Protein AF-A0A9D7RBC0-F1 (afdb_monomer)

Solvent-accessible surface area (backbone atoms only — not comparable to full-atom values): 11909 Å² total; per-residue (Å²): 135,83,81,80,80,77,83,88,51,36,49,58,49,20,51,51,51,31,51,50,42,52,52,48,38,53,52,43,36,51,45,27,51,52,49,57,49,43,49,74,72,63,68,80,68,58,66,71,65,48,43,39,40,28,68,90,35,74,80,6,58,57,40,56,50,35,32,50,36,24,37,52,33,10,52,51,32,36,52,41,16,66,73,69,70,38,71,67,36,40,56,45,10,50,50,32,37,46,50,25,50,29,65,73,64,43,47,54,55,56,56,10,57,76,42,31,93,83,27,65,86,72,65,40,63,37,22,62,71,72,42,42,62,58,52,51,50,52,48,50,54,40,50,57,52,53,52,62,74,29,69,92,37,70,70,40,43,50,30,41,52,52,10,54,47,26,45,61,52,22,57,60,43,55,44,50,40,41,44,34,62,76,64,67,40,58,58,98,85,40,54,49,50,75,64,48,46,45,52,30,52,33,22,52,38,41,10,39,28,27,38,32,25,30,49,28,43,50,42,46,53,50,54,65,54,56,69,72,73,77,118

Secondary structure (DSSP, 8-state):
-PPPPPP--HHHHHHHHHHHHHHHHHHHHHHHHHHHHHHHHH--S-HHHHHHH-TTSTTSHHHHHHHHHHHHHHHHHHHHHHHHT-HHHHHHHHHHHHHHHHHHHTH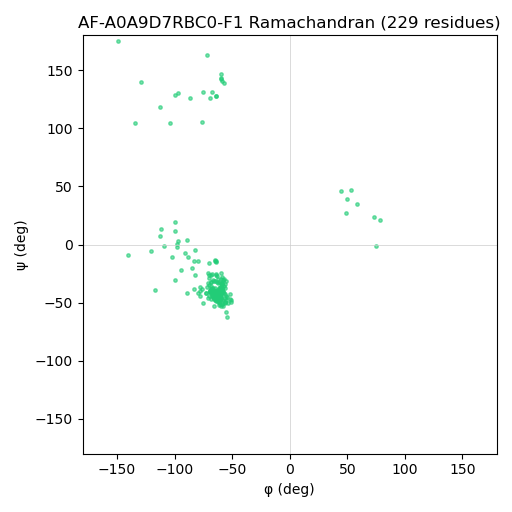HHHHHHHTHHHHGGGSS-HHHHHTHHHHHHHHHHHHHHHHHHTTT-HHHHHHHHHHHHHHHHHHHHHHHHHHHHHTT-EETTEETHHHHHHHHHHHHHHHHHHHHHHHHHHHHHHHHHHTTS--

pLDDT: mean 93.84, std 6.45, range [51.28, 98.75]

Foldseek 3Di:
DDDQDDFPCLLVVLVVLLVVLLVVLVVLLVVLLVVVVCCVVPVPDDVVVNLQSNLVHLNHPLVVLLLVLLLLLLVLLVVLCVLVVPPVSNVLSVLSNVVSVCSNVVVLLVQQVVCCVVCVVVLARSSCVVPVVVVVVSLVSNLVVLCVLCVPPPLLNVLSVLLSVLVVVLSVLRSVLSNLVVVVDDDVNHRCNSVSSSSSSSSSSSNSSSSSSSSSVSVSVSVSVVVVPPD

Sequence (231 aa):
MTPRPAPLGLDALGERLLRLAAVSALLLASAHLLLSFVRRARALVPEELLALFDMSEERSLNSWLSVSLLLLLGASLCVLARLRRERMLY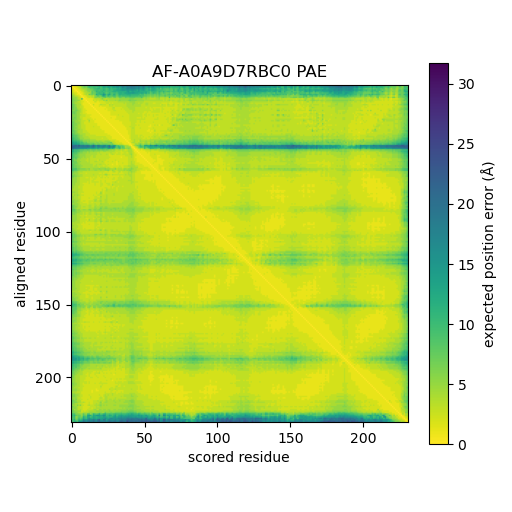GIGGFFLFLSLDDQALLHERVGALCWSSLRDSGTYPWLIAVAPLFALCGLLAFAQLWRLTADRRDLRQRLVLGFLCLALALPLEWIESRIAALDLRWNGVGLGQLTIPIEESLELLGPALLLSCVAGGLERALQRGSRFSV

Radius of gyration: 20.04 Å; Cα contacts (8 Å, |Δi|>4): 266; chains: 1; bounding box: 54×42×62 Å

Mean predicted aligned error: 3.8 Å

Nearest PDB structures (foldseek):
  1pv3-assembly1_A  TM=4.402E-01  e=4.209E+00  Gallus gallus
  8r97-assembly2_I  TM=2.984E-01  e=1.793E+00  Subtercola sp.
  7n6g-assembly1_3X  TM=1.607E-01  e=4.604E+00  Chlamydomonas reinhardtii

Structure (mmCIF, N/CA/C/O backbone):
data_AF-A0A9D7RBC0-F1
#
_entry.id   AF-A0A9D7RBC0-F1
#
loop_
_atom_site.group_PDB
_atom_site.id
_atom_site.type_symbol
_atom_site.label_atom_id
_atom_site.label_alt_id
_atom_site.label_comp_id
_atom_site.label_asym_id
_atom_site.label_entity_id
_atom_site.label_seq_id
_atom_site.pdbx_PDB_ins_code
_atom_site.Cartn_x
_atom_site.Cartn_y
_atom_site.Cartn_z
_atom_site.occupancy
_atom_site.B_iso_or_equiv
_atom_site.auth_seq_id
_atom_site.auth_comp_id
_atom_site.auth_asym_id
_atom_site.auth_atom_id
_atom_site.pdbx_PDB_model_num
ATOM 1 N N . MET A 1 1 ? -21.391 -9.417 39.232 1.00 79.62 1 MET A N 1
ATOM 2 C CA . MET A 1 1 ? -20.273 -9.202 38.286 1.00 79.62 1 MET A CA 1
ATOM 3 C C . MET A 1 1 ? -20.662 -9.818 36.955 1.00 79.62 1 MET A C 1
ATOM 5 O O . MET A 1 1 ? -20.821 -11.028 36.900 1.00 79.62 1 MET A O 1
ATOM 9 N N . THR A 1 2 ? -20.884 -9.021 35.912 1.00 72.25 2 THR A N 1
ATOM 10 C CA . THR A 1 2 ? -21.119 -9.560 34.564 1.00 72.25 2 THR A CA 1
ATOM 11 C C . THR A 1 2 ? -19.787 -10.044 33.976 1.00 72.25 2 THR A C 1
ATOM 13 O O . THR A 1 2 ? -18.806 -9.295 34.050 1.00 72.25 2 THR A O 1
ATOM 16 N N . PRO A 1 3 ? -19.705 -11.265 33.419 1.00 80.06 3 PRO A N 1
ATOM 17 C CA . PRO A 1 3 ? -18.477 -11.766 32.811 1.00 80.06 3 PRO A CA 1
ATOM 18 C C . PRO A 1 3 ? -18.030 -10.849 31.666 1.00 80.06 3 PRO A C 1
ATOM 20 O O . PRO A 1 3 ? -18.845 -10.317 30.912 1.00 80.06 3 PRO A O 1
ATOM 23 N N . ARG A 1 4 ? -16.716 -10.627 31.552 1.00 75.75 4 ARG A N 1
ATOM 24 C CA . ARG A 1 4 ? -16.136 -9.833 30.463 1.00 75.75 4 ARG A CA 1
ATOM 25 C C . ARG A 1 4 ? -16.327 -10.613 29.151 1.00 75.75 4 ARG A C 1
ATOM 27 O O . ARG A 1 4 ? -16.001 -11.799 29.141 1.00 75.75 4 ARG A O 1
ATOM 34 N N . PRO A 1 5 ? -16.833 -9.994 28.069 1.00 77.00 5 PRO A N 1
ATOM 35 C CA . PRO A 1 5 ? -16.987 -10.688 26.795 1.00 77.00 5 PRO A CA 1
ATOM 36 C C . PRO A 1 5 ? -15.630 -11.197 26.302 1.00 77.00 5 PRO A C 1
ATOM 38 O O . PRO A 1 5 ? -14.604 -10.533 26.498 1.00 77.00 5 PRO A O 1
ATOM 41 N N . ALA A 1 6 ? -15.637 -12.379 25.687 1.00 84.25 6 ALA A N 1
ATOM 42 C CA . ALA A 1 6 ? -14.448 -12.970 25.090 1.00 84.25 6 ALA A CA 1
ATOM 43 C C . ALA A 1 6 ? -13.881 -12.051 23.985 1.00 84.25 6 ALA A C 1
ATOM 45 O O . ALA A 1 6 ? -14.653 -11.350 23.320 1.00 84.25 6 ALA A O 1
ATOM 46 N N . PRO A 1 7 ? -12.549 -12.017 23.789 1.00 86.81 7 PRO A N 1
ATOM 47 C CA . PRO A 1 7 ? -11.945 -11.272 22.688 1.00 86.81 7 PRO A CA 1
ATOM 48 C C . PRO A 1 7 ? -12.469 -11.788 21.342 1.00 86.81 7 PRO A C 1
ATOM 50 O O . PRO A 1 7 ? -12.669 -12.989 21.167 1.00 86.81 7 PRO A O 1
ATOM 53 N N . LEU A 1 8 ? -12.682 -10.873 20.394 1.00 88.19 8 LEU A N 1
ATOM 54 C CA . LEU A 1 8 ? -13.171 -11.208 19.051 1.00 88.19 8 LEU A CA 1
ATOM 55 C C . LEU A 1 8 ? -12.041 -11.735 18.156 1.00 88.19 8 LEU A C 1
ATOM 57 O O . LEU A 1 8 ? -12.308 -12.300 17.099 1.00 88.19 8 LEU A O 1
ATOM 61 N N . GLY A 1 9 ? -10.783 -11.546 18.569 1.00 93.06 9 GLY A N 1
ATOM 62 C CA . GLY A 1 9 ? -9.616 -12.046 17.846 1.00 93.06 9 GLY A CA 1
ATOM 63 C C . GLY A 1 9 ? -9.239 -11.201 16.627 1.00 93.06 9 GLY A C 1
ATOM 64 O O . GLY A 1 9 ? -8.544 -11.701 15.742 1.00 93.06 9 GLY A O 1
ATOM 65 N N . LEU A 1 10 ? -9.667 -9.933 16.567 1.00 93.38 10 LEU A N 1
ATOM 66 C CA . LEU A 1 10 ? -9.309 -9.035 15.464 1.00 93.38 10 LEU A CA 1
ATOM 67 C C . LEU A 1 10 ? -7.830 -8.626 15.527 1.00 93.38 10 LEU A C 1
ATOM 69 O O . LEU A 1 10 ? -7.208 -8.525 14.473 1.00 93.38 10 LEU A O 1
ATOM 73 N N . ASP A 1 11 ? -7.243 -8.483 16.724 1.00 90.00 11 ASP A N 1
ATOM 74 C CA . ASP A 1 11 ? -5.789 -8.309 16.896 1.00 90.00 11 ASP A CA 1
ATOM 75 C C . ASP A 1 11 ? -5.023 -9.465 16.214 1.00 90.00 11 ASP A C 1
ATOM 77 O O . ASP A 1 11 ? -4.104 -9.246 15.420 1.00 90.00 11 ASP A O 1
ATOM 81 N N . ALA A 1 12 ? -5.454 -10.709 16.455 1.00 92.62 12 ALA A N 1
ATOM 82 C CA . ALA A 1 12 ? -4.835 -11.900 15.873 1.00 92.62 12 ALA A CA 1
ATOM 83 C C . ALA A 1 12 ? -5.048 -11.991 14.353 1.00 92.62 12 ALA A C 1
ATOM 85 O O . ALA A 1 12 ? -4.138 -12.397 13.627 1.00 92.62 12 ALA A O 1
ATOM 86 N N . LEU A 1 13 ? -6.226 -11.603 13.852 1.00 92.88 13 LEU A N 1
ATOM 87 C CA . LEU A 1 13 ? -6.480 -11.501 12.414 1.00 92.88 13 LEU A CA 1
ATOM 88 C C . LEU A 1 13 ? -5.556 -10.463 11.762 1.00 92.88 13 LEU A C 1
ATOM 90 O O . LEU A 1 13 ? -4.923 -10.767 10.754 1.00 92.88 13 LEU A O 1
ATOM 94 N N . GLY A 1 14 ? -5.421 -9.279 12.364 1.00 90.88 14 GLY A N 1
ATOM 95 C CA . GLY A 1 14 ? -4.527 -8.225 11.887 1.00 90.88 14 GLY A CA 1
ATOM 96 C C . GLY A 1 14 ? -3.061 -8.665 11.838 1.00 90.88 14 GLY A C 1
ATOM 97 O O . GLY A 1 14 ? -2.334 -8.298 10.919 1.00 90.88 14 GLY A O 1
ATOM 98 N N . GLU A 1 15 ? -2.606 -9.480 12.790 1.00 91.75 15 GLU A N 1
ATOM 99 C CA . GLU A 1 15 ? -1.264 -10.076 12.748 1.00 91.75 15 GLU A CA 1
ATOM 100 C C . GLU A 1 15 ? -1.102 -11.116 11.641 1.00 91.75 15 GLU A C 1
ATOM 102 O O . GLU A 1 15 ? -0.058 -11.160 10.991 1.00 91.75 15 GLU A O 1
ATOM 107 N N . ARG A 1 16 ? -2.119 -11.951 11.409 1.00 94.38 16 ARG A N 1
ATOM 108 C CA . ARG A 1 16 ? -2.103 -12.935 10.318 1.00 94.38 16 ARG A CA 1
ATOM 109 C C . ARG A 1 16 ? -2.042 -12.249 8.958 1.00 94.38 16 ARG A C 1
ATOM 111 O O . ARG A 1 16 ? -1.243 -12.667 8.128 1.00 94.38 16 ARG A O 1
ATOM 118 N N . LEU A 1 17 ? -2.830 -11.191 8.759 1.00 90.81 17 LEU A N 1
ATOM 119 C CA . LEU A 1 17 ? -2.814 -10.396 7.529 1.00 90.81 17 LEU A CA 1
ATOM 120 C C . LEU A 1 17 ? -1.452 -9.734 7.304 1.00 90.81 17 LEU A C 1
ATOM 122 O O . LEU A 1 17 ? -0.917 -9.821 6.205 1.00 90.81 17 LEU A O 1
ATOM 126 N N . LEU A 1 18 ? -0.846 -9.161 8.348 1.00 93.25 18 LEU A N 1
ATOM 127 C CA . LEU A 1 18 ? 0.503 -8.598 8.257 1.00 93.25 18 LEU A CA 1
ATOM 128 C C . LEU A 1 18 ? 1.548 -9.654 7.865 1.00 93.25 18 LEU A C 1
ATOM 130 O O . LEU A 1 18 ? 2.372 -9.409 6.989 1.00 93.25 18 LEU A O 1
ATOM 134 N N . ARG A 1 19 ? 1.516 -10.839 8.491 1.00 94.75 19 ARG A N 1
ATOM 135 C CA . ARG A 1 19 ? 2.432 -11.937 8.137 1.00 94.75 19 ARG A CA 1
ATOM 136 C C . ARG A 1 19 ? 2.218 -12.405 6.702 1.00 94.75 19 ARG A C 1
ATOM 138 O O . ARG A 1 19 ? 3.195 -12.634 6.001 1.00 94.75 19 ARG A O 1
ATOM 145 N N . LEU A 1 20 ? 0.963 -12.534 6.275 1.00 93.81 20 LEU A N 1
ATOM 146 C CA . LEU A 1 20 ? 0.625 -12.914 4.908 1.00 93.81 20 LEU A CA 1
ATOM 147 C C . LEU A 1 20 ? 1.152 -11.884 3.905 1.00 93.81 20 LEU A C 1
ATOM 149 O O . LEU A 1 20 ? 1.780 -12.282 2.930 1.00 93.81 20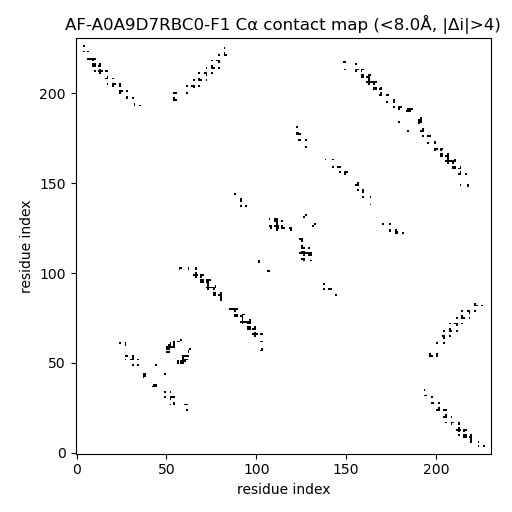 LEU A O 1
ATOM 153 N N . ALA A 1 21 ? 0.961 -10.588 4.165 1.00 93.06 21 ALA A N 1
ATOM 154 C CA . ALA A 1 21 ? 1.483 -9.517 3.320 1.00 93.06 21 ALA A CA 1
ATOM 155 C C . ALA A 1 21 ? 3.015 -9.551 3.246 1.00 93.06 21 ALA A C 1
ATOM 157 O O . ALA A 1 21 ? 3.566 -9.515 2.156 1.00 93.06 21 ALA A O 1
ATOM 158 N N . ALA A 1 22 ? 3.708 -9.723 4.377 1.00 93.75 22 ALA A N 1
ATOM 159 C CA . ALA A 1 22 ? 5.170 -9.798 4.399 1.00 93.75 22 ALA A CA 1
ATOM 160 C C . ALA A 1 22 ? 5.729 -11.018 3.652 1.00 93.75 22 ALA A C 1
ATOM 162 O O . ALA A 1 22 ? 6.701 -10.900 2.908 1.00 93.75 22 ALA A O 1
ATOM 163 N N . VAL A 1 23 ? 5.110 -12.190 3.822 1.00 95.50 23 VAL A N 1
ATOM 164 C CA . VAL A 1 23 ? 5.484 -13.393 3.065 1.00 95.50 23 VAL A CA 1
ATOM 165 C C . VAL A 1 23 ? 5.193 -13.199 1.577 1.00 95.50 23 VAL A C 1
ATOM 167 O O . VAL A 1 23 ? 6.029 -13.555 0.753 1.00 95.50 23 VAL A O 1
ATOM 170 N N . SER A 1 24 ? 4.051 -12.601 1.231 1.00 92.12 24 SER A N 1
ATOM 171 C CA . SER A 1 24 ? 3.683 -12.327 -0.163 1.00 92.12 24 SER A CA 1
ATOM 172 C C . SER A 1 24 ? 4.657 -11.346 -0.814 1.00 92.12 24 SER A C 1
ATOM 174 O O . SER A 1 24 ? 5.148 -11.653 -1.892 1.00 92.12 24 SER A O 1
ATOM 176 N N . ALA A 1 25 ? 5.023 -10.252 -0.135 1.00 93.44 25 ALA A N 1
ATOM 177 C CA . ALA A 1 25 ? 6.027 -9.288 -0.592 1.00 93.44 25 ALA A CA 1
ATOM 178 C C . ALA A 1 25 ? 7.351 -9.985 -0.933 1.00 93.44 25 ALA A C 1
ATOM 180 O O . ALA A 1 25 ? 7.873 -9.853 -2.035 1.00 93.44 25 ALA A O 1
ATOM 181 N N . LEU A 1 26 ? 7.857 -10.812 -0.010 1.00 95.56 26 LEU A N 1
ATOM 182 C CA . LEU A 1 26 ? 9.109 -11.541 -0.209 1.00 95.56 26 LEU A CA 1
ATOM 183 C C . LEU A 1 26 ? 9.031 -12.523 -1.387 1.00 95.56 26 LEU A C 1
ATOM 185 O O . LEU A 1 26 ? 9.977 -12.619 -2.171 1.00 95.56 26 LEU A O 1
ATOM 189 N N . LEU A 1 27 ? 7.929 -13.269 -1.502 1.00 95.69 27 LEU A N 1
ATOM 190 C CA . LEU A 1 27 ? 7.729 -14.241 -2.578 1.00 95.69 27 LEU A CA 1
ATOM 191 C C . LEU A 1 27 ? 7.594 -13.556 -3.940 1.00 95.69 27 LEU A C 1
ATOM 193 O O . LEU A 1 27 ? 8.223 -14.007 -4.894 1.00 95.69 27 LEU A O 1
ATOM 197 N N . LEU A 1 28 ? 6.825 -12.470 -4.023 1.00 94.56 28 LEU A N 1
ATOM 198 C CA . LEU A 1 28 ? 6.624 -11.693 -5.245 1.00 94.56 28 LEU A CA 1
ATOM 199 C C . LEU A 1 28 ? 7.919 -11.000 -5.679 1.00 94.56 28 LEU A C 1
ATOM 201 O O . LEU A 1 28 ? 8.313 -11.156 -6.829 1.00 94.56 28 LEU A O 1
ATOM 205 N N . ALA A 1 29 ? 8.652 -10.370 -4.757 1.00 93.88 29 ALA A N 1
ATOM 206 C CA . ALA A 1 29 ? 9.959 -9.774 -5.044 1.00 93.88 29 ALA A CA 1
ATOM 207 C C . ALA A 1 29 ? 10.965 -10.818 -5.545 1.00 93.88 29 ALA A C 1
ATOM 209 O O . ALA A 1 29 ? 11.660 -10.610 -6.541 1.00 93.88 29 ALA A O 1
ATOM 210 N N . SER A 1 30 ? 11.007 -11.986 -4.898 1.00 94.69 30 SER A N 1
ATOM 211 C CA . SER A 1 30 ? 11.866 -13.094 -5.331 1.00 94.69 30 SER A CA 1
ATOM 212 C C . SER A 1 30 ? 11.470 -13.615 -6.715 1.00 94.69 30 SER A C 1
ATOM 214 O O . SER A 1 30 ? 12.343 -13.889 -7.540 1.00 94.69 30 SER A O 1
ATOM 216 N N . ALA A 1 31 ? 10.166 -13.738 -6.986 1.00 93.50 31 ALA A N 1
ATOM 217 C CA . ALA A 1 31 ? 9.644 -14.169 -8.278 1.00 93.50 31 ALA A CA 1
ATOM 218 C C . ALA A 1 31 ? 9.948 -13.150 -9.386 1.00 93.50 31 ALA A C 1
ATOM 220 O O . ALA A 1 31 ? 10.455 -13.556 -10.428 1.00 93.50 31 ALA A O 1
ATOM 221 N N . HIS A 1 32 ? 9.733 -11.852 -9.149 1.00 93.12 32 HIS A N 1
ATOM 222 C CA . HIS A 1 32 ? 10.067 -10.776 -10.086 1.00 93.12 32 HIS A CA 1
ATOM 223 C C . HIS A 1 32 ? 11.550 -10.815 -10.473 1.00 93.12 32 HIS A C 1
ATOM 225 O O . HIS A 1 32 ? 11.888 -10.825 -11.659 1.00 93.12 32 HIS A O 1
ATOM 231 N N . LEU A 1 33 ? 12.451 -10.905 -9.488 1.00 92.69 33 LEU A N 1
ATOM 232 C CA . LEU A 1 33 ? 13.894 -10.956 -9.738 1.00 92.69 33 LEU A CA 1
ATOM 233 C C . LEU A 1 33 ? 14.298 -12.222 -10.508 1.00 92.69 33 LEU A C 1
ATOM 235 O O . LEU A 1 33 ? 15.066 -12.152 -11.473 1.00 92.69 33 LEU A O 1
ATOM 239 N N . LEU A 1 34 ? 13.762 -13.382 -10.115 1.00 92.50 34 LEU A N 1
ATOM 240 C CA . LEU A 1 34 ? 14.036 -14.654 -10.783 1.00 92.50 34 LEU A CA 1
ATOM 241 C C . LEU A 1 34 ? 13.545 -14.642 -12.235 1.00 92.50 34 LEU A C 1
ATOM 243 O O . LEU A 1 34 ? 14.283 -15.030 -13.141 1.00 92.50 34 LEU A O 1
ATOM 247 N N . LEU A 1 35 ? 12.317 -14.189 -12.471 1.00 90.69 35 LEU A N 1
ATOM 248 C CA . LEU A 1 35 ? 11.715 -14.144 -13.799 1.00 90.69 35 LEU A CA 1
ATOM 249 C C . LEU A 1 35 ? 12.394 -13.108 -14.695 1.00 90.69 35 LEU A C 1
ATOM 251 O O . LEU A 1 35 ? 12.676 -13.412 -15.853 1.00 90.69 35 LEU A O 1
ATOM 255 N N . SER A 1 36 ? 12.774 -11.949 -14.152 1.00 87.94 36 SER A N 1
ATOM 256 C CA . SER A 1 36 ? 13.590 -10.952 -14.855 1.00 87.94 36 SER A CA 1
ATOM 257 C C . SER A 1 36 ? 14.932 -11.528 -15.316 1.00 87.94 36 SER A C 1
ATOM 259 O O . SER A 1 36 ? 15.371 -11.282 -16.446 1.00 87.94 36 SER A O 1
ATOM 261 N N . PHE A 1 37 ? 15.566 -12.355 -14.479 1.00 89.00 37 PHE A N 1
ATOM 262 C CA . PHE A 1 37 ? 16.795 -13.062 -14.834 1.00 89.00 37 PHE A CA 1
ATOM 263 C C . PHE A 1 37 ? 16.561 -14.134 -15.914 1.00 89.00 37 PHE A C 1
ATOM 265 O O . PHE A 1 37 ? 17.293 -14.189 -16.905 1.00 89.00 37 PHE A O 1
ATOM 272 N N . VAL A 1 38 ? 15.521 -14.964 -15.770 1.00 88.69 38 VAL A N 1
ATOM 273 C CA . VAL A 1 38 ? 15.196 -16.035 -16.731 1.00 88.69 38 VAL A CA 1
ATOM 274 C C . VAL A 1 38 ? 14.795 -15.472 -18.097 1.00 88.69 38 VAL A C 1
ATOM 276 O O . VAL A 1 38 ? 15.265 -15.989 -19.116 1.00 88.69 38 VAL A O 1
ATOM 279 N N . ARG A 1 39 ? 13.989 -14.400 -18.135 1.00 86.81 39 ARG A N 1
ATOM 280 C CA . ARG A 1 39 ? 13.581 -13.697 -19.365 1.00 86.81 39 ARG A CA 1
ATOM 281 C C . ARG A 1 39 ? 14.798 -13.329 -20.202 1.00 86.81 39 ARG A C 1
ATOM 283 O O . ARG A 1 39 ? 14.852 -13.636 -21.389 1.00 86.81 39 ARG A O 1
ATOM 290 N N . ARG A 1 40 ? 15.818 -12.767 -19.551 1.00 82.38 40 ARG A N 1
ATOM 291 C CA . ARG A 1 40 ? 17.091 -12.406 -20.181 1.00 82.38 40 ARG A CA 1
ATOM 292 C C . ARG A 1 40 ? 17.894 -13.619 -20.650 1.00 82.38 40 ARG A C 1
ATOM 294 O O . ARG A 1 40 ? 18.544 -13.550 -21.686 1.00 82.38 40 ARG A O 1
ATOM 301 N N . ALA A 1 41 ? 17.892 -14.699 -19.874 1.00 83.19 41 ALA A N 1
ATOM 302 C CA . ALA A 1 41 ? 18.742 -15.850 -20.144 1.00 83.19 41 ALA A CA 1
ATOM 303 C C . ALA A 1 41 ? 18.210 -16.750 -21.266 1.00 83.19 41 ALA A C 1
ATOM 305 O O . ALA A 1 41 ? 19.017 -17.352 -21.975 1.00 83.19 41 ALA A O 1
ATOM 306 N N . ARG A 1 42 ? 16.885 -16.936 -21.377 1.00 74.00 42 ARG A N 1
ATOM 307 C CA . ARG A 1 42 ? 16.337 -18.017 -22.217 1.00 74.00 42 ARG A CA 1
ATOM 308 C C . ARG A 1 42 ? 15.083 -17.698 -23.033 1.00 74.00 42 ARG A C 1
ATOM 310 O O . ARG A 1 42 ? 14.759 -18.521 -23.873 1.00 74.00 42 ARG A O 1
ATOM 317 N N . ALA A 1 43 ? 14.398 -16.564 -22.858 1.00 75.81 43 ALA A N 1
ATOM 318 C CA . ALA A 1 43 ? 13.164 -16.238 -23.606 1.00 75.81 43 ALA A CA 1
ATOM 319 C C . ALA A 1 43 ? 12.092 -17.367 -23.633 1.00 75.81 43 ALA A C 1
ATOM 321 O O . ALA A 1 43 ? 11.312 -17.470 -24.573 1.00 75.81 43 ALA A O 1
ATOM 322 N N . LEU A 1 44 ? 12.062 -18.239 -22.613 1.00 85.19 44 LEU A N 1
ATOM 323 C CA . LEU A 1 44 ? 11.180 -19.420 -22.553 1.00 85.19 44 LEU A CA 1
ATOM 324 C C . LEU A 1 44 ? 9.900 -19.202 -21.727 1.00 85.19 44 LEU A C 1
ATOM 326 O O . LEU A 1 44 ? 9.106 -20.131 -21.592 1.00 85.19 44 LEU A O 1
ATOM 330 N N . VAL A 1 45 ? 9.716 -18.029 -21.118 1.00 87.56 45 VAL A N 1
ATOM 331 C CA . VAL A 1 45 ? 8.583 -17.762 -20.218 1.00 87.56 45 VAL A CA 1
ATOM 332 C C . VAL A 1 45 ? 7.503 -16.995 -20.985 1.00 87.56 45 VAL A C 1
ATOM 334 O O . VAL A 1 45 ? 7.848 -15.986 -21.595 1.00 87.56 45 VAL A O 1
ATOM 337 N N . PRO A 1 46 ? 6.229 -17.436 -20.963 1.00 91.75 46 PRO A N 1
ATOM 338 C CA . PRO A 1 46 ? 5.125 -16.681 -21.556 1.00 91.75 46 PRO A CA 1
ATOM 339 C C . PRO A 1 46 ? 5.013 -15.272 -20.961 1.00 91.75 46 PRO A C 1
ATOM 341 O O . PRO A 1 46 ? 5.137 -15.109 -19.744 1.00 91.75 46 PRO A O 1
ATOM 344 N N . GLU A 1 47 ? 4.742 -14.272 -21.799 1.00 90.69 47 GLU A N 1
ATOM 345 C CA . GLU A 1 47 ? 4.644 -12.865 -21.379 1.00 90.69 47 GLU A CA 1
ATOM 346 C C . GLU A 1 47 ? 3.520 -12.641 -20.361 1.00 90.69 47 GLU A C 1
ATOM 348 O O . GLU A 1 47 ? 3.666 -11.849 -19.437 1.00 90.69 47 GLU A O 1
ATOM 353 N N . GLU A 1 48 ? 2.428 -13.402 -20.445 1.00 93.56 48 GLU A N 1
ATOM 354 C CA . GLU A 1 48 ? 1.323 -13.314 -19.489 1.00 93.56 48 GLU A CA 1
ATOM 355 C C . GLU A 1 48 ? 1.755 -13.749 -18.085 1.00 93.56 48 GLU A C 1
ATOM 357 O O . GLU A 1 48 ? 1.340 -13.161 -17.089 1.00 93.56 48 GLU A O 1
ATOM 362 N N . LEU A 1 49 ? 2.609 -14.775 -17.994 1.00 92.50 49 LEU A N 1
ATOM 363 C CA . LEU A 1 49 ? 3.144 -15.229 -16.713 1.00 92.50 49 LEU A CA 1
ATOM 364 C C . LEU A 1 49 ? 4.158 -14.226 -16.159 1.00 92.50 49 LEU A C 1
ATOM 366 O O . LEU A 1 49 ? 4.194 -14.016 -14.950 1.00 92.50 49 LEU A O 1
ATOM 370 N N . LEU A 1 50 ? 4.959 -13.604 -17.028 1.00 92.31 50 LEU A N 1
ATOM 371 C CA . LEU A 1 50 ? 5.863 -12.528 -16.631 1.00 92.31 50 LEU A CA 1
ATOM 372 C C . LEU A 1 50 ? 5.069 -11.353 -16.057 1.00 92.31 50 LEU A C 1
ATOM 374 O O . LEU A 1 50 ? 5.328 -10.981 -14.921 1.00 92.31 50 LEU A O 1
ATOM 378 N N . ALA A 1 51 ? 4.047 -10.868 -16.766 1.00 93.69 51 ALA A N 1
ATOM 379 C CA . ALA A 1 51 ? 3.212 -9.746 -16.333 1.00 93.69 51 ALA A CA 1
ATOM 380 C C . ALA A 1 51 ? 2.503 -9.990 -14.986 1.00 93.69 51 ALA A C 1
ATOM 382 O O . ALA A 1 51 ? 2.342 -9.071 -14.189 1.00 93.69 51 ALA A O 1
ATOM 383 N N . LEU A 1 52 ? 2.108 -11.234 -14.679 1.00 95.56 52 LEU A N 1
ATOM 384 C CA . LEU A 1 52 ? 1.486 -11.564 -13.387 1.00 95.56 52 LEU A CA 1
ATOM 385 C C . LEU A 1 52 ? 2.427 -11.383 -12.185 1.00 95.56 52 LEU A C 1
ATOM 387 O O . LEU A 1 52 ? 1.956 -11.090 -11.085 1.00 95.56 52 LEU A O 1
ATOM 391 N N . PHE A 1 53 ? 3.730 -11.588 -12.378 1.00 95.94 53 PHE A N 1
ATOM 392 C CA . PHE A 1 53 ? 4.752 -11.485 -11.330 1.00 95.94 53 PHE A CA 1
ATOM 393 C C . PHE A 1 53 ? 5.664 -10.270 -11.499 1.00 95.94 53 PHE A C 1
ATOM 395 O O . PHE A 1 53 ? 6.567 -10.070 -10.685 1.00 95.94 53 PHE A O 1
ATOM 402 N N . ASP A 1 54 ? 5.459 -9.478 -12.544 1.00 94.12 54 ASP A N 1
ATOM 403 C CA . ASP A 1 54 ? 6.206 -8.257 -12.751 1.00 94.12 54 ASP A CA 1
ATOM 404 C C . ASP A 1 54 ? 5.670 -7.189 -11.799 1.00 94.12 54 ASP A C 1
ATOM 406 O O . ASP A 1 54 ? 4.570 -6.682 -11.978 1.00 94.12 54 ASP A O 1
ATOM 410 N N . MET A 1 55 ? 6.417 -6.889 -10.737 1.00 95.69 55 MET A N 1
ATOM 411 C CA . MET A 1 55 ? 5.989 -5.912 -9.742 1.00 95.69 55 MET A CA 1
ATOM 412 C C . MET A 1 55 ? 5.875 -4.494 -10.306 1.00 95.69 55 MET A C 1
ATOM 414 O O . MET A 1 55 ? 5.220 -3.700 -9.664 1.00 95.69 55 MET A O 1
ATOM 418 N N . SER A 1 56 ? 6.426 -4.196 -11.492 1.00 93.75 56 SER A N 1
ATOM 419 C CA . SER A 1 56 ? 6.212 -2.903 -12.163 1.00 93.75 56 SER A CA 1
ATOM 420 C C . SER A 1 56 ? 4.901 -2.816 -12.948 1.00 93.75 56 SER A C 1
ATOM 422 O O . SER A 1 56 ? 4.639 -1.806 -13.590 1.00 93.75 56 SER A O 1
ATOM 424 N N . GLU A 1 57 ? 4.141 -3.910 -13.034 1.00 94.38 57 GLU A N 1
ATOM 425 C CA . GLU A 1 57 ? 2.900 -3.957 -13.801 1.00 94.38 57 GLU A CA 1
ATOM 426 C C . GLU A 1 57 ? 1.691 -3.720 -12.892 1.00 94.38 57 GLU A C 1
ATOM 428 O O . GLU A 1 57 ? 1.453 -4.443 -11.919 1.00 94.38 57 GLU A O 1
ATOM 433 N N . GLU A 1 58 ? 0.828 -2.803 -13.318 1.00 91.94 58 GLU A N 1
ATOM 434 C CA . GLU A 1 58 ? -0.407 -2.397 -12.625 1.00 91.94 58 GLU A CA 1
ATOM 435 C C . GLU A 1 58 ? -1.455 -3.511 -12.500 1.00 91.94 58 GLU A C 1
ATOM 437 O O . GLU A 1 58 ? -2.447 -3.426 -11.777 1.00 91.94 58 GLU A O 1
ATOM 442 N N . ARG A 1 59 ? -1.275 -4.589 -13.267 1.00 93.44 59 ARG A N 1
ATOM 443 C CA . ARG A 1 59 ? -2.159 -5.764 -13.268 1.00 93.44 59 ARG A CA 1
ATOM 444 C C . ARG A 1 59 ? -1.492 -7.004 -12.687 1.00 93.44 59 ARG A C 1
ATOM 446 O O . ARG A 1 59 ? -2.021 -8.109 -12.842 1.00 93.44 59 ARG A O 1
ATOM 453 N N . SER A 1 60 ? -0.358 -6.825 -12.019 1.00 95.88 60 SER A N 1
ATOM 454 C CA . SER A 1 60 ? 0.364 -7.889 -11.337 1.00 95.88 60 SER A CA 1
ATOM 455 C C . SER A 1 60 ? -0.359 -8.356 -10.075 1.00 95.88 60 SER A C 1
ATOM 457 O O . SER A 1 60 ? -1.226 -7.679 -9.515 1.00 95.88 60 SER A O 1
ATOM 459 N N . LEU A 1 61 ? 0.026 -9.532 -9.579 1.00 96.44 61 LEU A N 1
ATOM 460 C CA . LEU A 1 61 ? -0.443 -10.034 -8.287 1.00 96.44 61 LEU A CA 1
ATOM 461 C C . LEU A 1 61 ? -0.098 -9.086 -7.129 1.00 96.44 61 LEU A C 1
ATOM 463 O O . LEU A 1 61 ? -0.828 -9.071 -6.136 1.00 96.44 61 LEU A O 1
ATOM 467 N N . ASN A 1 62 ? 0.989 -8.313 -7.251 1.00 95.88 62 ASN A N 1
ATOM 468 C CA . ASN A 1 62 ? 1.375 -7.331 -6.245 1.00 95.88 62 ASN A CA 1
ATOM 469 C C . ASN A 1 62 ? 0.343 -6.203 -6.151 1.00 95.88 62 ASN A C 1
ATOM 471 O O . ASN A 1 62 ? -0.219 -5.997 -5.072 1.00 95.88 62 ASN A O 1
ATOM 475 N N . SER A 1 63 ? 0.013 -5.577 -7.286 1.00 95.44 63 SER A N 1
ATOM 476 C CA . SER A 1 63 ? -0.991 -4.509 -7.339 1.00 95.44 63 SER A CA 1
ATOM 477 C C . SER A 1 63 ? -2.348 -4.995 -6.813 1.00 95.44 63 SER A C 1
ATOM 479 O O . SER A 1 63 ? -2.907 -4.410 -5.886 1.00 95.44 63 SER A O 1
ATOM 481 N N . TRP A 1 64 ? -2.843 -6.162 -7.254 1.00 97.38 64 TRP A N 1
ATOM 482 C CA . TRP A 1 64 ? -4.112 -6.711 -6.741 1.00 97.38 64 TRP A CA 1
ATOM 483 C C . TRP A 1 64 ? -4.138 -6.881 -5.216 1.00 97.38 64 TRP A C 1
ATOM 485 O O . TRP A 1 64 ? -5.176 -6.666 -4.572 1.00 97.38 64 TRP A O 1
ATOM 495 N N . LEU A 1 65 ? -3.012 -7.285 -4.624 1.00 96.88 65 LEU A N 1
ATOM 496 C CA . LEU A 1 65 ? -2.898 -7.434 -3.180 1.00 96.88 65 LEU A CA 1
ATOM 497 C C . LEU A 1 65 ? -2.840 -6.069 -2.475 1.00 96.88 65 LEU A C 1
ATOM 499 O O . LEU A 1 65 ? -3.529 -5.900 -1.464 1.00 96.88 65 LEU A O 1
ATOM 503 N N . SER A 1 66 ? -2.091 -5.103 -3.017 1.00 96.94 66 SER A N 1
ATOM 504 C CA . SER A 1 66 ? -2.018 -3.721 -2.517 1.00 96.94 66 SER A CA 1
ATOM 505 C C . SER A 1 66 ? -3.401 -3.059 -2.500 1.00 96.94 66 SER A C 1
ATOM 507 O O . SER A 1 66 ? -3.902 -2.673 -1.435 1.00 96.94 66 SER A O 1
ATOM 509 N N . VAL A 1 67 ? -4.104 -3.084 -3.638 1.00 97.88 67 VAL A N 1
ATOM 510 C CA . VAL A 1 67 ? -5.490 -2.610 -3.802 1.00 97.88 67 VAL A CA 1
ATOM 511 C C . VAL A 1 67 ? -6.412 -3.213 -2.754 1.00 97.88 67 VAL A C 1
ATOM 513 O O . VAL A 1 67 ? -7.190 -2.498 -2.117 1.00 97.88 67 VAL A O 1
ATOM 516 N N . SER A 1 68 ? -6.330 -4.531 -2.554 1.00 97.69 68 SER A N 1
ATOM 517 C CA . SER A 1 68 ? -7.180 -5.251 -1.605 1.00 97.69 68 SER A CA 1
ATOM 518 C C . SER A 1 68 ? -6.912 -4.824 -0.160 1.00 97.69 68 SER A C 1
ATOM 520 O O . SER A 1 68 ? -7.850 -4.661 0.625 1.00 97.69 68 SER A O 1
ATOM 522 N N . LEU A 1 69 ? -5.646 -4.612 0.211 1.00 97.88 69 LEU A N 1
ATOM 523 C CA . LEU A 1 69 ? -5.271 -4.145 1.546 1.00 97.88 69 LEU A CA 1
ATOM 524 C C . LEU A 1 69 ? -5.732 -2.707 1.795 1.00 97.88 69 LEU A C 1
ATOM 526 O O . LEU A 1 69 ? -6.288 -2.434 2.862 1.00 97.88 69 LEU A O 1
ATOM 530 N N . LEU A 1 70 ? -5.561 -1.810 0.821 1.00 98.50 70 LEU A N 1
ATOM 531 C CA . LEU A 1 70 ? -6.047 -0.429 0.888 1.00 98.50 70 LEU A CA 1
ATOM 532 C C . LEU A 1 70 ? -7.577 -0.372 1.001 1.00 98.50 70 LEU A C 1
ATOM 534 O O . LEU A 1 70 ? -8.107 0.345 1.857 1.00 98.50 70 LEU A O 1
ATOM 538 N N . LEU A 1 71 ? -8.290 -1.191 0.220 1.00 98.44 71 LEU A N 1
ATOM 539 C CA . LEU A 1 71 ? -9.746 -1.331 0.286 1.00 98.44 71 LEU A CA 1
ATOM 540 C C . LEU A 1 71 ? -10.200 -1.770 1.684 1.00 98.44 71 LEU A C 1
ATOM 542 O O . LEU A 1 71 ? -11.067 -1.138 2.296 1.00 98.44 71 LEU A O 1
ATOM 546 N N . LEU A 1 72 ? -9.597 -2.839 2.216 1.00 98.12 72 LEU A N 1
ATOM 547 C CA . LEU A 1 72 ? -9.911 -3.360 3.548 1.00 98.12 72 LEU A CA 1
ATOM 548 C C . LEU A 1 72 ? -9.581 -2.353 4.653 1.00 98.12 72 LEU A C 1
ATOM 550 O O . LEU A 1 72 ? -10.353 -2.220 5.607 1.00 98.12 72 LEU A O 1
ATOM 554 N N . LEU A 1 73 ? -8.467 -1.629 4.533 1.00 98.56 73 LEU A N 1
ATOM 555 C CA . LEU A 1 73 ? -8.072 -0.563 5.452 1.00 98.56 73 LEU A CA 1
ATOM 556 C C . LEU A 1 73 ? -9.100 0.571 5.459 1.00 98.56 73 LEU A C 1
ATOM 558 O O . LEU A 1 73 ? -9.609 0.929 6.526 1.00 98.56 73 LEU A O 1
ATOM 562 N N . GLY A 1 74 ? -9.457 1.090 4.284 1.00 98.62 74 GLY A N 1
ATOM 563 C CA . GLY A 1 74 ? -10.452 2.148 4.134 1.00 98.62 74 GLY A CA 1
ATOM 564 C C . GLY A 1 74 ? -11.824 1.745 4.680 1.00 98.62 74 GLY A C 1
ATOM 565 O O . GLY A 1 74 ? -12.415 2.466 5.489 1.00 98.62 74 GLY A O 1
ATOM 566 N N . ALA A 1 75 ? -12.300 0.544 4.337 1.00 98.62 75 ALA A N 1
ATOM 567 C CA . ALA A 1 75 ? -13.557 0.001 4.850 1.00 98.62 75 ALA A CA 1
ATOM 568 C C . ALA A 1 75 ? -13.537 -0.172 6.381 1.00 98.62 75 ALA A C 1
ATOM 570 O O . ALA A 1 75 ? -14.478 0.234 7.071 1.00 98.62 75 ALA A O 1
ATOM 571 N N . SER A 1 76 ? -12.446 -0.709 6.934 1.00 97.81 76 SER A N 1
ATOM 572 C CA . SER A 1 76 ? -12.273 -0.899 8.382 1.00 97.81 76 SER A CA 1
ATOM 573 C C . SER A 1 76 ? -12.293 0.428 9.142 1.00 97.81 76 SER A C 1
ATOM 575 O O . SER A 1 76 ? -12.895 0.525 10.215 1.00 97.81 76 SER A O 1
ATOM 577 N N . LEU A 1 77 ? -11.689 1.475 8.576 1.00 98.38 77 LEU A N 1
ATOM 578 C CA . LEU A 1 77 ? -11.723 2.828 9.130 1.00 98.38 77 LEU A CA 1
ATOM 579 C C . LEU A 1 77 ? -13.130 3.426 9.118 1.00 98.38 77 LEU A C 1
ATOM 581 O O . LEU A 1 77 ? -13.535 4.021 10.116 1.00 98.38 77 LEU A O 1
ATOM 585 N N . CYS A 1 78 ? -13.905 3.219 8.051 1.00 98.50 78 CYS A N 1
ATOM 586 C CA . CYS A 1 78 ? -15.309 3.635 7.993 1.00 98.50 78 CYS A CA 1
ATOM 587 C C . CYS A 1 78 ? -16.166 2.923 9.056 1.00 98.50 78 CYS A C 1
ATOM 589 O O . CYS A 1 78 ? -16.984 3.557 9.729 1.00 98.50 78 CYS A O 1
ATOM 591 N N . VAL A 1 79 ? -15.950 1.621 9.279 1.00 97.75 79 VAL A N 1
ATOM 592 C CA . VAL A 1 79 ? -16.615 0.882 10.368 1.00 97.75 79 VAL A CA 1
ATOM 593 C C . VAL A 1 79 ? -16.202 1.442 11.731 1.00 97.75 79 VAL A C 1
ATOM 595 O O . VAL A 1 79 ? -17.057 1.710 12.580 1.00 97.75 79 VAL A O 1
ATOM 598 N N . LEU A 1 80 ? -14.908 1.693 11.944 1.00 96.44 80 LEU A N 1
ATOM 599 C CA . LEU A 1 80 ? -14.409 2.276 13.188 1.00 96.44 80 LEU A CA 1
ATOM 600 C C . LEU A 1 80 ? -14.998 3.675 13.431 1.00 96.44 80 LEU A C 1
ATOM 602 O O . LEU A 1 80 ? -15.411 3.978 14.553 1.00 96.44 80 LEU A O 1
ATOM 606 N N . ALA A 1 81 ? -15.113 4.494 12.383 1.00 97.31 81 ALA A N 1
ATOM 607 C CA . ALA A 1 81 ? -15.763 5.802 12.413 1.00 97.31 81 ALA A CA 1
ATOM 608 C C . ALA A 1 81 ? -17.206 5.694 12.910 1.00 97.31 81 ALA A C 1
ATOM 610 O O . ALA A 1 81 ? -17.621 6.445 13.799 1.00 97.31 81 ALA A O 1
ATOM 611 N N . ARG A 1 82 ? -17.961 4.717 12.389 1.00 97.19 82 ARG A N 1
ATOM 612 C CA . ARG A 1 82 ? -19.350 4.462 12.786 1.00 97.19 82 ARG A CA 1
ATOM 613 C C . ARG A 1 82 ? -19.475 4.060 14.251 1.00 97.19 82 ARG A C 1
ATOM 615 O O . ARG A 1 82 ? -20.385 4.549 14.927 1.00 97.19 82 ARG A O 1
ATOM 622 N N . LEU A 1 83 ? -18.583 3.189 14.725 1.00 95.25 83 LEU A N 1
ATOM 623 C CA . LEU A 1 83 ? -18.573 2.695 16.105 1.00 95.25 83 LEU A CA 1
ATOM 624 C C . LEU A 1 83 ? -18.179 3.790 17.103 1.00 95.25 83 LEU A C 1
ATOM 626 O O . LEU A 1 83 ? -18.775 3.890 18.173 1.00 95.25 83 LEU A O 1
ATOM 630 N N . ARG A 1 84 ? -17.205 4.636 16.748 1.00 94.50 84 ARG A N 1
ATOM 631 C CA . ARG A 1 84 ? -16.716 5.723 17.613 1.00 94.50 84 ARG A CA 1
ATOM 632 C C . ARG A 1 84 ? -17.477 7.038 17.465 1.00 94.50 84 ARG A C 1
ATOM 634 O O . ARG A 1 84 ? -17.295 7.929 18.287 1.00 94.50 84 ARG A O 1
ATOM 641 N N . ARG A 1 85 ? -18.337 7.156 16.447 1.00 95.44 85 ARG A N 1
ATOM 642 C CA . ARG A 1 85 ? -19.029 8.399 16.057 1.00 95.44 85 ARG A CA 1
ATOM 643 C C . ARG A 1 85 ? -18.051 9.540 15.724 1.00 95.44 85 ARG A C 1
ATOM 645 O O . ARG A 1 85 ? -18.345 10.707 15.966 1.00 95.44 85 ARG A O 1
ATOM 652 N N . GLU A 1 86 ? -16.899 9.210 15.139 1.00 95.75 86 GLU A N 1
ATOM 653 C CA . GLU A 1 86 ? -15.836 10.166 14.794 1.00 95.75 86 GLU A CA 1
ATOM 654 C C . GLU A 1 86 ? -15.831 10.454 13.284 1.00 95.75 86 GLU A C 1
ATOM 656 O O . GLU A 1 86 ? -15.364 9.642 12.489 1.00 95.75 86 GLU A O 1
ATOM 661 N N . ARG A 1 87 ? -16.332 11.629 12.871 1.00 97.06 87 ARG A N 1
ATOM 662 C CA . ARG A 1 87 ? -16.486 11.987 11.444 1.00 97.06 87 ARG A CA 1
ATOM 663 C C . ARG A 1 87 ? -15.170 12.000 10.662 1.00 97.06 87 ARG A C 1
ATOM 665 O O . ARG A 1 87 ? -15.154 11.584 9.511 1.00 97.06 87 ARG A O 1
ATOM 672 N N . MET A 1 88 ? -14.077 12.433 11.292 1.00 97.19 88 MET A N 1
ATOM 673 C CA . MET A 1 88 ? -12.754 12.494 10.659 1.00 97.19 88 MET A CA 1
ATOM 674 C C . MET A 1 88 ? -12.287 11.120 10.153 1.00 97.19 88 MET A C 1
ATOM 676 O O . MET A 1 88 ? -11.649 11.032 9.109 1.00 97.19 88 MET A O 1
ATOM 680 N N . LEU A 1 89 ? -12.659 10.036 10.844 1.00 97.75 89 LEU A N 1
ATOM 681 C CA . LEU A 1 89 ? -12.304 8.678 10.429 1.00 97.75 89 LEU A CA 1
ATOM 682 C C . LEU A 1 89 ? -13.012 8.245 9.139 1.00 97.75 89 LEU A C 1
ATOM 684 O O . LEU A 1 89 ? -12.444 7.442 8.408 1.00 97.75 89 LEU A O 1
ATOM 688 N N . TYR A 1 90 ? -14.186 8.800 8.808 1.00 98.38 90 TYR A N 1
ATOM 689 C CA . TYR A 1 90 ? -14.781 8.584 7.483 1.00 98.38 90 TYR A CA 1
ATOM 690 C C . TYR A 1 90 ? -13.967 9.258 6.384 1.00 98.38 90 TYR A C 1
ATOM 692 O O . TYR A 1 90 ? -13.786 8.664 5.331 1.00 98.38 90 TYR A O 1
ATOM 700 N N . GLY A 1 91 ? -13.455 10.469 6.628 1.00 98.31 91 GLY A N 1
ATOM 701 C CA . GLY A 1 91 ? -12.585 11.155 5.670 1.00 98.31 91 GLY A CA 1
ATOM 702 C C . GLY A 1 91 ? -11.299 10.369 5.412 1.00 98.31 91 GLY A C 1
ATOM 703 O O . GLY A 1 91 ? -10.921 10.162 4.265 1.00 98.31 91 GLY A O 1
ATOM 704 N N . ILE A 1 92 ? -10.676 9.851 6.475 1.00 98.50 92 ILE A N 1
ATOM 705 C CA . ILE A 1 92 ? -9.470 9.017 6.368 1.00 98.50 92 ILE A CA 1
ATOM 706 C C . ILE A 1 92 ? -9.785 7.673 5.694 1.00 98.50 92 ILE A C 1
ATOM 708 O O . ILE A 1 92 ? -9.035 7.234 4.830 1.00 98.50 92 ILE A O 1
ATOM 712 N N . GLY A 1 93 ? -10.903 7.028 6.045 1.00 98.62 93 GLY A N 1
ATOM 713 C CA . GLY A 1 93 ? -11.350 5.806 5.375 1.00 98.62 93 GLY A CA 1
ATOM 714 C C . GLY A 1 93 ? -11.604 6.032 3.884 1.00 98.62 93 GLY A C 1
ATOM 715 O O . GLY A 1 93 ? -11.111 5.271 3.060 1.00 98.62 93 GLY A O 1
ATOM 716 N N . GLY A 1 94 ? -12.283 7.127 3.534 1.00 98.69 94 GLY A N 1
ATOM 717 C CA . GLY A 1 94 ? -12.507 7.552 2.154 1.00 98.69 94 GLY A CA 1
ATOM 718 C C . GLY A 1 94 ? -11.212 7.824 1.389 1.00 98.69 94 GLY A C 1
ATOM 719 O O . GLY A 1 94 ? -11.122 7.449 0.228 1.00 98.69 94 GLY A O 1
ATOM 720 N N . PHE A 1 95 ? -10.195 8.397 2.037 1.00 98.69 95 PHE A N 1
ATOM 721 C CA . PHE A 1 95 ? -8.874 8.587 1.436 1.00 98.69 95 PHE A CA 1
ATOM 722 C C . PHE A 1 95 ? -8.204 7.254 1.064 1.00 98.69 95 PHE A C 1
ATOM 724 O O . PHE A 1 95 ? -7.768 7.104 -0.069 1.00 98.69 95 PHE A O 1
ATOM 731 N N . PHE A 1 96 ? -8.185 6.255 1.953 1.00 98.69 96 PHE A N 1
ATOM 732 C CA . PHE A 1 96 ? -7.616 4.938 1.616 1.00 98.69 96 PHE A CA 1
ATOM 733 C C . PHE A 1 96 ? -8.447 4.164 0.580 1.00 98.69 96 PHE A C 1
ATOM 735 O O . PHE A 1 96 ? -7.880 3.448 -0.241 1.00 98.69 96 PHE A O 1
ATOM 742 N N . LEU A 1 97 ? -9.775 4.332 0.571 1.00 98.75 97 LEU A N 1
ATOM 743 C CA . LEU A 1 97 ? -10.623 3.809 -0.509 1.00 98.75 97 LEU A CA 1
ATOM 744 C C . LEU A 1 97 ? -10.304 4.482 -1.848 1.00 98.75 97 LEU A C 1
ATOM 746 O O . LEU A 1 97 ? -10.281 3.814 -2.875 1.00 98.75 97 LEU A O 1
ATOM 750 N N . PHE A 1 98 ? -10.051 5.791 -1.837 1.00 98.50 98 PHE A N 1
ATOM 751 C CA . PHE A 1 98 ? -9.608 6.512 -3.021 1.00 98.50 98 PHE A CA 1
ATOM 752 C C . PHE A 1 98 ? -8.245 6.002 -3.500 1.00 98.50 98 PHE A C 1
ATOM 754 O O . PHE A 1 98 ? -8.138 5.708 -4.680 1.00 98.50 98 PHE A O 1
ATOM 761 N N . LEU A 1 99 ? -7.259 5.812 -2.613 1.00 98.25 99 LEU A N 1
ATOM 762 C CA . LEU A 1 99 ? -5.954 5.246 -2.988 1.00 98.25 99 LEU A CA 1
ATOM 763 C C . LEU A 1 99 ? -6.086 3.850 -3.616 1.00 98.25 99 LEU A C 1
ATOM 765 O O . LEU A 1 99 ? -5.462 3.575 -4.626 1.00 98.25 99 LEU A O 1
ATOM 769 N N . SER A 1 100 ? -6.959 2.995 -3.076 1.00 98.12 100 SER A N 1
ATOM 770 C CA . SER A 1 100 ? -7.255 1.678 -3.664 1.00 98.12 100 SER A CA 1
ATOM 771 C C . SER A 1 100 ? -7.792 1.770 -5.102 1.00 98.12 100 SER A C 1
ATOM 773 O O . SER A 1 100 ? -7.466 0.939 -5.944 1.00 98.12 100 SER A O 1
ATOM 775 N N . LEU A 1 101 ? -8.629 2.772 -5.390 1.00 97.88 101 LEU A N 1
ATOM 776 C CA . LEU A 1 101 ? -9.149 3.016 -6.738 1.00 97.88 101 LEU A CA 1
ATOM 777 C C . LEU A 1 101 ? -8.109 3.666 -7.651 1.00 97.88 101 LEU A C 1
ATOM 779 O O . LEU A 1 101 ? -8.081 3.370 -8.842 1.00 97.88 101 LEU A O 1
ATOM 783 N N . ASP A 1 102 ? -7.315 4.576 -7.095 1.00 97.44 102 ASP A N 1
ATOM 784 C CA . ASP A 1 102 ? -6.253 5.293 -7.785 1.00 97.44 102 ASP A CA 1
ATOM 785 C C . ASP A 1 102 ? -5.203 4.328 -8.328 1.00 97.44 102 ASP A C 1
ATOM 787 O O . ASP A 1 102 ? -4.920 4.397 -9.515 1.00 97.44 102 ASP A O 1
ATOM 791 N N . ASP A 1 103 ? -4.760 3.370 -7.514 1.00 94.69 103 ASP A N 1
ATOM 792 C CA . ASP A 1 103 ? -3.800 2.322 -7.888 1.00 94.69 103 ASP A CA 1
ATOM 793 C C . ASP A 1 103 ? -4.232 1.572 -9.166 1.00 94.69 103 ASP A C 1
ATOM 795 O O . ASP A 1 103 ? -3.476 1.394 -10.107 1.00 94.69 103 ASP A O 1
ATOM 799 N N . GLN A 1 104 ? -5.520 1.233 -9.295 1.00 94.31 104 GLN A N 1
ATOM 800 C CA . GLN A 1 104 ? -6.029 0.534 -10.487 1.00 94.31 104 GLN A CA 1
ATOM 801 C C . GLN A 1 104 ? -6.339 1.444 -11.679 1.00 94.31 104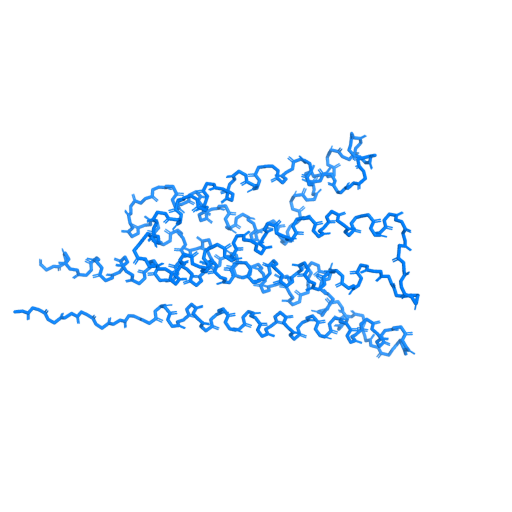 GLN A C 1
ATOM 803 O O . GLN A 1 104 ? -6.409 0.989 -12.825 1.00 94.31 104 GLN A O 1
ATOM 808 N N . ALA A 1 105 ? -6.640 2.715 -11.424 1.00 96.31 105 ALA A N 1
ATOM 809 C CA . ALA A 1 105 ? -7.088 3.648 -12.453 1.00 96.31 105 ALA A CA 1
ATOM 810 C C . ALA A 1 105 ? -5.989 4.612 -12.920 1.00 96.31 105 ALA A C 1
ATOM 812 O O . ALA A 1 105 ? -6.193 5.294 -13.935 1.00 96.31 105 ALA A O 1
ATOM 813 N N . LEU A 1 106 ? -4.859 4.652 -12.212 1.00 96.38 106 LEU A N 1
ATOM 814 C CA . LEU A 1 106 ? -3.733 5.560 -12.405 1.00 96.38 106 LEU A CA 1
ATOM 815 C C . LEU A 1 106 ? -4.201 7.018 -12.420 1.00 96.38 106 LEU A C 1
ATOM 817 O O . LEU A 1 106 ? -3.910 7.784 -13.343 1.00 96.38 106 LEU A O 1
ATOM 821 N N . LEU A 1 107 ? -5.047 7.411 -11.458 1.00 97.50 107 LEU A N 1
ATOM 822 C CA . LEU A 1 107 ? -5.633 8.757 -11.467 1.00 97.50 107 LEU A CA 1
ATOM 823 C C . LEU A 1 107 ? -4.563 9.809 -11.188 1.00 97.50 107 LEU A C 1
ATOM 825 O O . LEU A 1 107 ? -4.566 10.850 -11.850 1.00 97.50 107 LEU A O 1
ATOM 829 N N . HIS A 1 108 ? -3.646 9.550 -10.257 1.00 97.25 108 HIS A N 1
ATOM 830 C CA . HIS A 1 108 ? -2.537 10.450 -9.965 1.00 97.25 108 HIS A CA 1
ATOM 831 C C . HIS A 1 108 ? -1.645 10.648 -11.198 1.00 97.25 108 HIS A C 1
ATOM 833 O O . HIS A 1 108 ? -1.316 11.793 -11.520 1.00 97.25 108 HIS A O 1
ATOM 839 N N . GLU A 1 109 ? -1.355 9.590 -11.960 1.00 96.00 109 GLU A N 1
ATOM 840 C CA . GLU A 1 109 ? -0.599 9.697 -13.208 1.00 96.00 109 GLU A CA 1
ATOM 841 C C . GLU A 1 109 ? -1.338 10.538 -14.245 1.00 96.00 109 GLU A C 1
ATOM 843 O O . GLU A 1 109 ? -0.757 11.441 -14.850 1.00 96.00 109 GLU A O 1
ATOM 848 N N . ARG A 1 110 ? -2.644 10.296 -14.427 1.00 97.44 110 ARG A N 1
ATOM 849 C CA . ARG A 1 110 ? -3.476 11.068 -15.362 1.00 97.44 110 ARG A CA 1
ATOM 850 C C . ARG A 1 110 ? -3.496 12.546 -15.002 1.00 97.44 110 ARG A C 1
ATOM 852 O O . ARG A 1 110 ? -3.406 13.385 -15.895 1.00 97.44 110 ARG A O 1
ATOM 859 N N . VAL A 1 111 ? -3.591 12.881 -13.715 1.00 96.94 111 VAL A N 1
ATOM 860 C CA . VAL A 1 111 ? -3.487 14.274 -13.256 1.00 96.94 111 VAL A CA 1
ATOM 861 C C . VAL A 1 111 ? -2.082 14.821 -13.515 1.00 96.94 111 VAL A C 1
ATOM 863 O O . VAL A 1 111 ? -1.950 15.939 -14.010 1.00 96.94 111 VAL A O 1
ATOM 866 N N . GLY A 1 112 ? -1.033 14.036 -13.262 1.00 95.94 112 GLY A N 1
ATOM 867 C CA . GLY A 1 112 ? 0.343 14.394 -13.605 1.00 95.94 112 GLY A CA 1
ATOM 868 C C . GLY A 1 112 ? 0.524 14.694 -15.096 1.00 95.94 112 GLY A C 1
ATOM 869 O O . GLY A 1 112 ? 1.154 15.692 -15.453 1.00 95.94 112 GLY A O 1
ATOM 870 N N . ALA A 1 113 ? -0.091 13.897 -15.970 1.00 96.38 113 ALA A N 1
ATOM 871 C CA . ALA A 1 113 ? -0.045 14.070 -17.418 1.00 96.38 113 ALA A CA 1
ATOM 872 C C . ALA A 1 113 ? -0.664 15.403 -17.874 1.00 96.38 113 ALA A C 1
ATOM 874 O O . ALA A 1 113 ? -0.150 16.027 -18.804 1.00 96.38 113 ALA A O 1
ATOM 875 N N . LEU A 1 114 ? -1.700 15.903 -17.187 1.00 97.44 114 LEU A N 1
ATOM 876 C CA . LEU A 1 114 ? -2.263 17.238 -17.454 1.00 97.44 114 LEU A CA 1
ATOM 877 C C . LEU A 1 114 ? -1.253 18.364 -17.186 1.00 97.44 114 LEU A C 1
ATOM 879 O O . LEU A 1 114 ? -1.321 19.421 -17.810 1.00 97.44 114 LEU A O 1
ATOM 883 N N . CYS A 1 115 ? -0.297 18.132 -16.288 1.00 95.94 115 CYS A N 1
ATOM 884 C CA . CYS A 1 115 ? 0.761 19.075 -15.936 1.00 95.94 115 CYS A CA 1
ATOM 885 C C . CYS A 1 115 ? 2.077 18.815 -16.694 1.00 95.94 115 CYS A C 1
ATOM 887 O O . CYS A 1 115 ? 3.064 19.519 -16.459 1.00 95.94 115 CYS A O 1
ATOM 889 N N . TRP A 1 116 ? 2.115 17.834 -17.608 1.00 93.31 116 TRP A N 1
ATOM 890 C CA . TRP A 1 116 ? 3.344 17.371 -18.264 1.00 93.31 116 TRP A CA 1
ATOM 891 C C . TRP A 1 116 ? 4.112 18.499 -18.957 1.00 93.31 116 TRP A C 1
ATOM 893 O O . TRP A 1 116 ? 5.323 18.622 -18.790 1.00 93.31 116 TRP A O 1
ATOM 903 N N . SER A 1 117 ? 3.420 19.376 -19.692 1.00 95.06 117 SER A N 1
ATOM 904 C CA . SER A 1 117 ? 4.058 20.478 -20.428 1.00 95.06 117 SER A CA 1
ATOM 905 C C . SER A 1 117 ? 4.871 21.415 -19.536 1.00 95.06 117 SER A C 1
ATOM 907 O O . SER A 1 117 ? 5.856 21.984 -19.998 1.00 95.06 117 SER A O 1
ATOM 909 N N . SER A 1 118 ? 4.455 21.569 -18.280 1.00 96.25 118 SER A N 1
ATOM 910 C CA . SER A 1 118 ? 5.070 22.478 -17.313 1.00 96.25 118 SER A CA 1
ATOM 911 C C . SER A 1 118 ? 6.112 21.785 -16.436 1.00 96.25 118 SER A C 1
ATOM 913 O O . SER A 1 118 ? 6.957 22.461 -15.860 1.00 96.25 118 SER A O 1
ATOM 915 N N . LEU A 1 119 ? 6.043 20.454 -16.310 1.00 94.50 119 LEU A N 1
ATOM 916 C CA . LEU A 1 119 ? 6.813 19.690 -15.323 1.00 94.50 119 LEU A CA 1
ATOM 917 C C . LEU A 1 119 ? 7.749 18.633 -15.923 1.00 94.50 119 LEU A C 1
ATOM 919 O O . LEU A 1 119 ? 8.536 18.057 -15.178 1.00 94.50 119 LEU A O 1
ATOM 923 N N . ARG A 1 120 ? 7.727 18.388 -17.238 1.00 90.88 120 ARG A N 1
ATOM 924 C CA . ARG A 1 120 ? 8.580 17.371 -17.890 1.00 90.88 120 ARG A CA 1
ATOM 925 C C . ARG A 1 120 ? 10.081 17.550 -17.625 1.00 90.88 120 ARG A C 1
ATOM 927 O O . ARG A 1 120 ? 10.806 16.570 -17.526 1.00 90.88 120 ARG A O 1
ATOM 934 N N . ASP A 1 121 ? 10.535 18.792 -17.460 1.00 92.94 121 ASP A N 1
ATOM 935 C CA . ASP A 1 121 ? 11.952 19.124 -17.263 1.00 92.94 121 ASP A CA 1
ATOM 936 C C . ASP A 1 121 ? 12.353 19.116 -15.771 1.00 92.94 121 ASP A C 1
ATOM 938 O O . ASP A 1 121 ? 13.493 19.415 -15.424 1.00 92.94 121 ASP A O 1
ATOM 942 N N . SER A 1 122 ? 11.430 18.748 -14.869 1.00 90.94 122 SER A N 1
ATOM 943 C CA . SER A 1 122 ? 11.687 18.647 -13.421 1.00 90.94 122 SER A CA 1
ATOM 944 C C . SER A 1 122 ? 12.593 17.471 -13.043 1.00 90.94 122 SER A C 1
ATOM 946 O O . SER A 1 122 ? 13.136 17.430 -11.939 1.00 90.94 122 SER A O 1
ATOM 948 N N . GLY A 1 123 ? 12.775 16.517 -13.962 1.00 89.75 123 GLY A N 1
ATOM 949 C CA . GLY A 1 123 ? 13.595 15.335 -13.736 1.00 89.75 123 GLY A CA 1
ATOM 950 C C . GLY A 1 123 ? 12.962 14.313 -12.793 1.00 89.75 123 GLY A C 1
ATOM 951 O O . GLY A 1 123 ? 13.715 13.555 -12.184 1.00 89.75 123 GLY A O 1
ATOM 952 N N . THR A 1 124 ? 11.631 14.325 -12.666 1.00 93.31 124 THR A N 1
ATOM 953 C CA . THR A 1 124 ? 10.815 13.332 -11.958 1.00 93.31 124 THR A CA 1
ATOM 954 C C . THR A 1 124 ? 9.430 13.189 -12.601 1.00 93.31 124 THR A C 1
ATOM 956 O O . THR A 1 124 ? 9.096 13.938 -13.523 1.00 93.31 124 THR A O 1
ATOM 959 N N . TYR A 1 125 ? 8.615 12.247 -12.124 1.00 93.75 125 TYR A N 1
ATOM 960 C CA . TYR A 1 125 ? 7.231 12.103 -12.551 1.00 93.75 125 TYR A CA 1
ATOM 961 C C . TYR A 1 125 ? 6.406 13.341 -12.156 1.00 93.75 125 TYR A C 1
ATOM 963 O O . TYR A 1 125 ? 6.397 13.731 -10.987 1.00 93.75 125 TYR A O 1
ATOM 971 N N . PRO A 1 126 ? 5.670 13.981 -13.086 1.00 95.88 126 PRO A N 1
ATOM 972 C CA . PRO A 1 126 ? 4.906 15.194 -12.777 1.00 95.88 126 PRO A CA 1
ATOM 973 C C . PRO A 1 126 ? 3.884 15.045 -11.649 1.00 95.88 126 PRO A C 1
ATOM 975 O O . PRO A 1 126 ? 3.594 16.017 -10.947 1.00 95.88 126 PRO A O 1
ATOM 978 N N . TRP A 1 127 ? 3.338 13.842 -11.460 1.00 97.00 127 TRP A N 1
ATOM 979 C CA . TRP A 1 127 ? 2.358 13.578 -10.415 1.00 97.00 127 TRP A CA 1
ATOM 980 C C . TRP A 1 127 ? 2.973 13.725 -9.005 1.00 97.00 127 TRP A C 1
ATOM 982 O O . TRP A 1 127 ? 2.287 14.223 -8.109 1.00 97.00 127 TRP A O 1
ATOM 992 N N . LEU A 1 128 ? 4.272 13.426 -8.823 1.00 96.50 128 LEU A N 1
ATOM 993 C CA . LEU A 1 128 ? 4.986 13.621 -7.551 1.00 96.50 128 LEU A CA 1
ATOM 994 C C . LEU A 1 128 ? 4.979 15.093 -7.113 1.00 96.50 128 LEU A C 1
ATOM 996 O O . LEU A 1 128 ? 4.984 15.402 -5.925 1.00 96.50 128 LEU A O 1
ATOM 1000 N N . ILE A 1 129 ? 4.928 16.025 -8.064 1.00 96.81 129 ILE A N 1
ATOM 1001 C CA . ILE A 1 129 ? 4.842 17.462 -7.776 1.00 96.81 129 ILE A CA 1
ATOM 1002 C C . ILE A 1 129 ? 3.376 17.902 -7.665 1.00 96.81 129 ILE A C 1
ATOM 1004 O O . ILE A 1 129 ? 3.032 18.692 -6.787 1.00 96.81 129 ILE A O 1
ATOM 1008 N N . ALA A 1 130 ? 2.508 17.410 -8.553 1.00 96.50 130 ALA A N 1
ATOM 1009 C CA . ALA A 1 130 ? 1.127 17.875 -8.662 1.00 96.50 130 ALA A CA 1
ATOM 1010 C C . ALA A 1 130 ? 0.190 17.307 -7.579 1.00 96.50 130 ALA A C 1
ATOM 1012 O O . ALA A 1 130 ? -0.676 18.025 -7.080 1.00 96.50 130 ALA A O 1
ATOM 1013 N N . VAL A 1 131 ? 0.342 16.028 -7.228 1.00 97.38 131 VAL A N 1
ATOM 1014 C CA . VAL A 1 131 ? -0.617 15.266 -6.409 1.00 97.38 131 VAL A CA 1
ATOM 1015 C C . VAL A 1 131 ? -0.007 14.811 -5.086 1.00 97.38 131 VAL A C 1
ATOM 1017 O O . VAL A 1 131 ? -0.679 14.903 -4.054 1.00 97.38 131 VAL A O 1
ATOM 1020 N N . ALA A 1 132 ? 1.265 14.394 -5.061 1.00 97.00 132 ALA A N 1
ATOM 1021 C CA . ALA A 1 132 ? 1.871 13.869 -3.835 1.00 97.00 132 ALA A CA 1
ATOM 1022 C C . ALA A 1 132 ? 1.816 14.827 -2.623 1.00 97.00 132 ALA A C 1
ATOM 1024 O O . ALA A 1 132 ? 1.603 14.332 -1.516 1.00 97.00 132 ALA A O 1
ATOM 1025 N N . PRO A 1 133 ? 1.899 16.173 -2.751 1.00 97.88 133 PRO A N 1
ATOM 1026 C CA . PRO A 1 133 ? 1.711 17.070 -1.604 1.00 97.88 133 PRO A CA 1
ATOM 1027 C C . PRO A 1 133 ? 0.331 16.940 -0.943 1.00 97.88 133 PRO A C 1
ATOM 1029 O O . PRO A 1 133 ? 0.215 17.019 0.283 1.00 97.88 133 PRO A O 1
ATOM 1032 N N . LEU A 1 134 ? -0.718 16.709 -1.739 1.00 97.94 134 LEU A N 1
ATOM 1033 C CA . LEU A 1 134 ? -2.066 16.470 -1.228 1.00 97.94 134 LEU A CA 1
ATOM 1034 C C . LEU A 1 134 ? -2.146 15.110 -0.526 1.00 97.94 134 LEU A C 1
ATOM 1036 O O . LEU A 1 134 ? -2.682 15.031 0.581 1.00 97.94 134 LEU A O 1
ATOM 1040 N N . PHE A 1 135 ? -1.567 14.060 -1.117 1.00 98.06 135 PHE A N 1
ATOM 1041 C CA . PHE A 1 135 ? -1.494 12.738 -0.482 1.00 98.06 135 PHE A CA 1
ATOM 1042 C C . PHE A 1 135 ? -0.713 12.786 0.831 1.00 98.06 135 PHE A C 1
ATOM 1044 O O . PHE A 1 135 ? -1.175 12.242 1.833 1.00 98.06 135 PHE A O 1
ATOM 1051 N N . ALA A 1 136 ? 0.408 13.506 0.872 1.00 98.12 136 ALA A N 1
ATOM 1052 C CA . ALA A 1 136 ? 1.199 13.714 2.077 1.00 98.12 136 ALA A CA 1
ATOM 1053 C C . ALA A 1 136 ? 0.388 14.433 3.165 1.00 98.12 136 ALA A C 1
ATOM 1055 O O . ALA A 1 136 ? 0.400 14.009 4.321 1.00 98.12 136 ALA A O 1
ATOM 1056 N N . LEU A 1 137 ? -0.376 15.473 2.813 1.00 98.31 137 LEU A N 1
ATOM 1057 C CA . LEU A 1 137 ? -1.258 16.158 3.761 1.00 98.31 137 LEU A CA 1
ATOM 1058 C C . LEU A 1 137 ? -2.336 15.213 4.316 1.00 98.31 137 LEU A C 1
ATOM 1060 O O . LEU A 1 137 ? -2.518 15.134 5.533 1.00 98.31 137 LEU A O 1
ATOM 1064 N N . CYS A 1 138 ? -3.027 14.467 3.451 1.00 98.50 138 CYS A N 1
ATOM 1065 C CA . CYS A 1 138 ? -4.023 13.475 3.863 1.00 98.50 138 CYS A CA 1
ATOM 1066 C C . CYS A 1 138 ? -3.407 12.379 4.747 1.00 98.50 138 CYS A C 1
ATOM 1068 O O . CYS A 1 138 ? -3.974 12.037 5.788 1.00 98.50 138 CYS A O 1
ATOM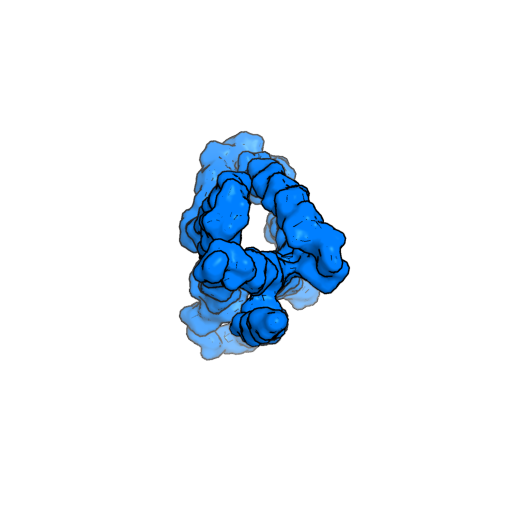 1070 N N . GLY A 1 139 ? -2.218 11.890 4.390 1.00 98.38 139 GLY A N 1
ATOM 1071 C CA . GLY A 1 139 ? -1.444 10.923 5.161 1.00 98.38 139 GLY A CA 1
ATOM 1072 C C . GLY A 1 139 ? -1.044 11.450 6.541 1.00 98.38 139 GLY A C 1
ATOM 1073 O O . GLY A 1 139 ? -1.229 10.755 7.537 1.00 98.38 139 GLY A O 1
ATOM 1074 N N . LEU A 1 140 ? -0.590 12.702 6.646 1.00 98.56 140 LEU A N 1
ATOM 1075 C CA . LEU A 1 140 ? -0.262 13.344 7.925 1.00 98.56 140 LEU A CA 1
ATOM 1076 C C . LEU A 1 140 ? -1.493 13.505 8.824 1.00 98.56 140 LEU A C 1
ATOM 1078 O O . LEU A 1 140 ? -1.425 13.235 10.026 1.00 98.56 140 LEU A O 1
ATOM 1082 N N . LEU A 1 141 ? -2.632 13.906 8.253 1.00 98.38 141 LEU A N 1
ATOM 1083 C CA . LEU A 1 141 ? -3.899 13.993 8.984 1.00 98.38 141 LEU A CA 1
ATOM 1084 C C . LEU A 1 141 ? -4.352 12.612 9.480 1.00 98.38 141 LEU A C 1
ATOM 1086 O O . LEU A 1 141 ? -4.777 12.475 10.632 1.00 98.38 141 LEU A O 1
ATOM 1090 N N . ALA A 1 142 ? -4.212 11.582 8.641 1.00 98.56 142 ALA A N 1
ATOM 1091 C CA . ALA A 1 142 ? -4.485 10.198 9.004 1.00 98.56 142 ALA A CA 1
ATOM 1092 C C . ALA A 1 142 ? -3.567 9.721 10.139 1.00 98.56 142 ALA A C 1
ATOM 1094 O O . ALA A 1 142 ? -4.059 9.227 11.157 1.00 98.56 142 ALA A O 1
ATOM 1095 N N . PHE A 1 143 ? -2.255 9.940 10.019 1.00 98.62 143 PHE A N 1
ATOM 1096 C CA . PHE A 1 143 ? -1.270 9.611 11.048 1.00 98.62 143 PHE A CA 1
ATOM 1097 C C . PHE A 1 143 ? -1.614 10.282 12.379 1.00 98.62 143 PHE A C 1
ATOM 1099 O O . PHE A 1 143 ? -1.707 9.607 13.403 1.00 98.62 143 PHE A O 1
ATOM 1106 N N . ALA A 1 144 ? -1.873 11.592 12.373 1.00 98.38 144 ALA A N 1
ATOM 1107 C CA . ALA A 1 144 ? -2.188 12.348 13.581 1.00 98.38 144 ALA A CA 1
ATOM 1108 C C . ALA A 1 144 ? -3.448 11.823 14.291 1.00 98.38 144 ALA A C 1
ATOM 1110 O O . ALA A 1 144 ? -3.470 11.721 15.522 1.00 98.38 144 ALA A O 1
ATOM 1111 N N . GLN A 1 145 ? -4.489 11.454 13.537 1.00 97.62 145 GLN A N 1
ATOM 1112 C CA . GLN A 1 145 ? -5.713 10.899 14.113 1.00 97.62 145 GLN A CA 1
ATOM 1113 C C . GLN A 1 145 ? -5.491 9.482 14.664 1.00 97.62 145 GLN A C 1
ATOM 1115 O O . GLN A 1 145 ? -5.879 9.188 15.798 1.00 97.62 145 GLN A O 1
ATOM 1120 N N . LEU A 1 146 ? -4.824 8.607 13.907 1.00 97.25 146 LEU A N 1
ATOM 1121 C CA . LEU A 1 146 ? -4.528 7.237 14.340 1.00 97.25 146 LEU A CA 1
ATOM 1122 C C . LEU A 1 146 ? -3.551 7.198 15.527 1.00 97.25 146 LEU A C 1
ATOM 1124 O O . LEU A 1 146 ? -3.658 6.333 16.401 1.00 97.25 146 LEU A O 1
ATOM 1128 N N . TRP A 1 147 ? -2.647 8.172 15.629 1.00 97.94 147 TRP A N 1
ATOM 1129 C CA . TRP A 1 147 ? -1.726 8.321 16.758 1.00 97.94 147 TRP A CA 1
ATOM 1130 C C . TRP A 1 147 ? -2.458 8.541 18.085 1.00 97.94 147 TRP A C 1
ATOM 1132 O O . TRP A 1 147 ? -2.060 8.015 19.133 1.00 97.94 147 TRP A O 1
ATOM 1142 N N . ARG A 1 148 ? -3.561 9.298 18.044 1.00 96.00 148 ARG A N 1
ATOM 1143 C CA . ARG A 1 148 ? -4.438 9.517 19.204 1.00 96.00 148 ARG A CA 1
ATOM 1144 C C . ARG A 1 148 ? -5.189 8.241 19.575 1.00 96.00 148 ARG A C 1
ATOM 1146 O O . ARG A 1 148 ? -5.294 7.921 20.756 1.00 96.00 148 ARG A O 1
ATOM 1153 N N . LEU A 1 149 ? -5.664 7.486 18.583 1.00 92.69 149 LEU A N 1
ATOM 1154 C CA . LEU A 1 149 ? -6.397 6.232 18.803 1.00 92.69 149 LEU A CA 1
ATOM 1155 C C . LEU A 1 149 ? -5.539 5.110 19.396 1.00 92.69 149 LEU A C 1
ATOM 1157 O O . LEU A 1 149 ? -6.066 4.222 20.063 1.00 92.69 149 LEU A O 1
ATOM 1161 N N . THR A 1 150 ? -4.230 5.161 19.174 1.00 95.00 150 THR A N 1
ATOM 1162 C CA . THR A 1 150 ? -3.265 4.159 19.645 1.00 95.00 150 THR A CA 1
ATOM 1163 C C . THR A 1 150 ? -2.515 4.590 20.908 1.00 95.00 150 THR A C 1
ATOM 1165 O O . THR A 1 150 ? -1.536 3.952 21.292 1.00 95.00 150 THR A O 1
ATOM 1168 N N . ALA A 1 151 ? -2.948 5.668 21.574 1.00 93.19 151 ALA A N 1
ATOM 1169 C CA . ALA A 1 151 ? -2.178 6.319 22.632 1.00 93.19 151 ALA A CA 1
ATOM 1170 C C . ALA A 1 151 ? -1.792 5.430 23.823 1.00 93.19 151 ALA A C 1
ATOM 1172 O O . ALA A 1 151 ? -0.743 5.624 24.431 1.00 93.19 151 ALA A O 1
ATOM 1173 N N . ASP A 1 152 ? -2.624 4.446 24.124 1.00 93.62 152 ASP A N 1
ATOM 1174 C CA . ASP A 1 152 ? -2.503 3.506 25.231 1.00 93.62 152 ASP A CA 1
ATOM 1175 C C . ASP A 1 152 ? -1.738 2.219 24.875 1.00 93.62 152 ASP A C 1
ATOM 1177 O O . ASP A 1 152 ? -1.455 1.428 25.773 1.00 93.62 152 ASP A O 1
ATOM 1181 N N . ARG A 1 153 ? -1.389 1.980 23.599 1.00 94.62 153 ARG A N 1
ATOM 1182 C CA . ARG A 1 153 ? -0.809 0.703 23.141 1.00 94.62 153 ARG A CA 1
ATOM 1183 C C . ARG A 1 153 ? 0.395 0.883 22.222 1.00 94.62 153 ARG A C 1
ATOM 1185 O O . ARG A 1 153 ? 0.286 1.203 21.038 1.00 94.62 153 ARG A O 1
ATOM 1192 N N . ARG A 1 154 ? 1.571 0.640 22.812 1.00 96.38 154 ARG A N 1
ATOM 1193 C CA . ARG A 1 154 ? 2.892 0.800 22.187 1.00 96.38 154 ARG A CA 1
ATOM 1194 C C . ARG A 1 154 ? 3.065 -0.058 20.934 1.00 96.38 154 ARG A C 1
ATOM 1196 O O . ARG A 1 154 ? 3.639 0.423 19.965 1.00 96.38 154 ARG A O 1
ATOM 1203 N N . ASP A 1 155 ? 2.553 -1.283 20.947 1.00 95.75 155 ASP A N 1
ATOM 1204 C CA . ASP A 1 155 ? 2.590 -2.214 19.817 1.00 95.75 155 ASP A CA 1
ATOM 1205 C C . ASP A 1 155 ? 1.858 -1.651 18.589 1.00 95.75 155 ASP A C 1
ATOM 1207 O O . ASP A 1 155 ? 2.413 -1.631 17.491 1.00 95.75 155 ASP A O 1
ATOM 1211 N N . LEU A 1 156 ? 0.653 -1.096 18.773 1.00 95.56 156 LEU A N 1
ATOM 1212 C CA . LEU A 1 156 ? -0.098 -0.485 17.671 1.00 95.56 156 LEU A CA 1
ATOM 1213 C C . LEU A 1 156 ? 0.566 0.801 17.170 1.00 95.56 156 LEU A C 1
ATOM 1215 O O . LEU A 1 156 ? 0.574 1.053 15.968 1.00 95.56 156 LEU A O 1
ATOM 1219 N N . ARG A 1 157 ? 1.173 1.594 18.064 1.00 97.19 157 ARG A N 1
ATOM 1220 C CA . ARG A 1 157 ? 1.958 2.776 17.671 1.00 97.19 157 ARG A CA 1
ATOM 1221 C C . ARG A 1 157 ? 3.173 2.419 16.828 1.00 97.19 157 ARG A C 1
ATOM 1223 O O . ARG A 1 157 ? 3.461 3.122 15.868 1.00 97.19 157 ARG A O 1
ATOM 1230 N N . GLN A 1 158 ? 3.875 1.341 17.166 1.00 97.75 158 GLN A N 1
ATOM 1231 C CA . GLN A 1 158 ? 4.997 0.863 16.359 1.00 97.75 158 GLN A CA 1
ATOM 1232 C C . GLN A 1 158 ? 4.524 0.463 14.961 1.00 97.75 158 GLN A C 1
ATOM 1234 O O . GLN A 1 158 ? 5.110 0.914 13.984 1.00 97.75 158 GLN A O 1
ATOM 1239 N N . ARG A 1 159 ? 3.425 -0.299 14.856 1.00 97.69 159 ARG A N 1
ATOM 1240 C CA . ARG A 1 159 ? 2.822 -0.660 13.560 1.00 97.69 159 ARG A CA 1
ATOM 1241 C C . ARG A 1 159 ? 2.393 0.575 12.768 1.00 97.69 159 ARG A C 1
ATOM 1243 O O . ARG A 1 159 ? 2.670 0.652 11.582 1.00 97.69 159 ARG A O 1
ATOM 1250 N N . LEU A 1 160 ? 1.782 1.560 13.428 1.00 98.25 160 LEU A N 1
ATOM 1251 C CA . LEU A 1 160 ? 1.395 2.832 12.817 1.00 98.25 160 LEU A CA 1
ATOM 1252 C C . LEU A 1 160 ? 2.603 3.581 12.234 1.00 98.25 160 LEU A C 1
ATOM 1254 O O . LEU A 1 160 ? 2.568 3.980 11.075 1.00 98.25 160 LEU A O 1
ATOM 1258 N N . VAL A 1 161 ? 3.664 3.761 13.027 1.00 98.56 161 VAL A N 1
ATOM 1259 C CA . VAL A 1 161 ? 4.886 4.459 12.592 1.00 98.56 161 VAL A CA 1
ATOM 1260 C C . VAL A 1 161 ? 5.549 3.718 11.445 1.00 98.56 161 VAL A C 1
ATOM 1262 O O . VAL A 1 161 ? 5.866 4.340 10.441 1.00 98.56 161 VAL A O 1
ATOM 1265 N N . LEU A 1 162 ? 5.723 2.401 11.569 1.00 98.50 162 LEU A N 1
ATOM 1266 C CA . LEU A 1 162 ? 6.327 1.591 10.516 1.00 98.50 162 LEU A CA 1
ATOM 1267 C C . LEU A 1 162 ? 5.482 1.610 9.238 1.00 98.50 162 LEU A C 1
ATOM 1269 O O . LEU A 1 162 ? 6.045 1.724 8.160 1.00 98.50 162 LEU A O 1
ATOM 1273 N N . GLY A 1 163 ? 4.151 1.559 9.349 1.00 98.56 163 GLY A N 1
ATOM 1274 C CA . GLY A 1 163 ? 3.254 1.578 8.196 1.00 98.56 163 GLY A CA 1
ATOM 1275 C C . GLY A 1 163 ? 3.365 2.872 7.392 1.00 98.56 163 GLY A C 1
ATOM 1276 O O . GLY A 1 163 ? 3.578 2.830 6.185 1.00 98.56 163 GLY A O 1
ATOM 1277 N N . PHE A 1 164 ? 3.308 4.024 8.067 1.00 98.62 164 PHE A N 1
ATOM 1278 C CA . PHE A 1 164 ? 3.517 5.317 7.406 1.00 98.62 164 PHE A CA 1
ATOM 1279 C C . PHE A 1 164 ? 4.957 5.525 6.938 1.00 98.62 164 PHE A C 1
ATOM 1281 O O . PHE A 1 164 ? 5.158 6.173 5.918 1.00 98.62 164 PHE A O 1
ATOM 1288 N N . LEU A 1 165 ? 5.949 4.977 7.645 1.00 98.62 165 LEU A N 1
ATOM 1289 C CA . LEU A 1 165 ? 7.340 5.028 7.202 1.00 98.62 165 LEU A CA 1
ATOM 1290 C C . LEU A 1 165 ? 7.538 4.249 5.898 1.00 98.62 165 LEU A C 1
ATOM 1292 O O . LEU A 1 165 ? 8.240 4.744 5.029 1.00 98.62 165 LEU A O 1
ATOM 1296 N N . CYS A 1 166 ? 6.908 3.079 5.741 1.00 98.62 166 CYS A N 1
ATOM 1297 C CA . CYS A 1 166 ? 6.974 2.318 4.491 1.00 98.62 166 CYS A CA 1
ATOM 1298 C C . CYS A 1 166 ? 6.420 3.144 3.323 1.00 98.62 166 CYS A C 1
ATOM 1300 O O . CYS A 1 166 ? 7.139 3.381 2.361 1.00 98.62 166 CYS A O 1
ATOM 1302 N N . LEU A 1 167 ? 5.203 3.681 3.466 1.00 98.06 167 LEU A N 1
ATOM 1303 C CA . LEU A 1 167 ? 4.577 4.527 2.441 1.00 98.06 167 LEU A CA 1
ATOM 1304 C C . LEU A 1 167 ? 5.403 5.789 2.134 1.00 98.06 167 LEU A C 1
ATOM 1306 O O . LEU A 1 167 ? 5.558 6.180 0.986 1.00 98.06 167 LEU A O 1
ATOM 1310 N N . ALA A 1 168 ? 5.966 6.431 3.160 1.00 98.06 168 ALA A N 1
ATOM 1311 C CA . ALA A 1 168 ? 6.791 7.622 2.976 1.00 98.06 168 ALA A CA 1
ATOM 1312 C C . ALA A 1 168 ? 8.141 7.326 2.304 1.00 98.06 168 ALA A C 1
ATOM 1314 O O . ALA A 1 168 ? 8.709 8.229 1.698 1.00 98.06 168 ALA A O 1
ATOM 1315 N N . LEU A 1 169 ? 8.670 6.105 2.445 1.00 98.12 169 LEU A N 1
ATOM 1316 C CA . LEU A 1 169 ? 9.910 5.668 1.802 1.00 98.12 169 LEU A CA 1
ATOM 1317 C C . LEU A 1 169 ? 9.696 5.146 0.375 1.00 98.12 169 LEU A C 1
ATOM 1319 O O . LEU A 1 169 ? 10.662 5.158 -0.380 1.00 98.12 169 LEU A O 1
ATOM 1323 N N . ALA A 1 170 ? 8.478 4.751 -0.003 1.00 97.25 170 ALA A N 1
ATOM 1324 C CA . ALA A 1 170 ? 8.145 4.402 -1.385 1.00 97.25 170 ALA A CA 1
ATOM 1325 C C . ALA A 1 170 ? 8.272 5.619 -2.324 1.00 97.25 170 ALA A C 1
ATOM 1327 O O . ALA A 1 170 ? 9.030 5.579 -3.280 1.00 97.25 170 ALA A O 1
ATOM 1328 N N . LEU A 1 171 ? 7.701 6.773 -1.953 1.00 96.31 171 LEU A N 1
ATOM 1329 C CA . LEU A 1 171 ? 7.773 8.009 -2.756 1.00 96.31 171 LEU A CA 1
ATOM 1330 C C . LEU A 1 171 ? 9.191 8.438 -3.211 1.00 96.31 171 LEU A C 1
ATOM 1332 O O . LEU A 1 171 ? 9.380 8.782 -4.379 1.00 96.31 171 LEU A O 1
ATOM 1336 N N . PRO A 1 172 ? 10.215 8.509 -2.333 1.00 96.81 172 PRO A N 1
ATOM 1337 C CA . PRO A 1 172 ? 11.564 8.839 -2.775 1.00 96.81 172 PRO A CA 1
ATOM 1338 C C . PRO A 1 172 ? 12.222 7.716 -3.580 1.00 96.81 172 PRO A C 1
ATOM 1340 O O . PRO A 1 172 ? 13.131 8.031 -4.349 1.00 96.81 172 PRO A O 1
ATOM 1343 N N . LEU A 1 173 ? 11.815 6.448 -3.418 1.00 96.69 173 LEU A N 1
ATOM 1344 C CA . LEU A 1 173 ? 12.269 5.381 -4.312 1.00 96.69 173 LEU A CA 1
ATOM 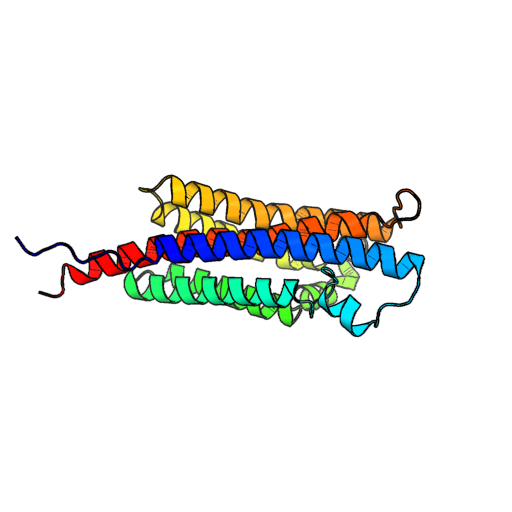1345 C C . LEU A 1 173 ? 11.749 5.652 -5.715 1.00 96.69 173 LEU A C 1
ATOM 1347 O O . LEU A 1 173 ? 12.577 5.774 -6.606 1.00 96.69 173 LEU A O 1
ATOM 1351 N N . GLU A 1 174 ? 10.473 5.971 -5.876 1.00 95.25 174 GLU A N 1
ATOM 1352 C CA . GLU A 1 174 ? 9.902 6.261 -7.189 1.00 95.25 174 GLU A CA 1
ATOM 1353 C C . GLU A 1 174 ? 10.586 7.459 -7.877 1.00 95.25 174 GLU A C 1
ATOM 1355 O O . GLU A 1 174 ? 10.903 7.461 -9.074 1.00 95.25 174 GLU A O 1
ATOM 1360 N N . TRP A 1 175 ? 10.938 8.486 -7.092 1.00 95.69 175 TRP A N 1
ATOM 1361 C CA . TRP A 1 175 ? 11.791 9.572 -7.575 1.00 95.69 175 TRP A CA 1
ATOM 1362 C C . TRP A 1 175 ? 13.159 9.055 -8.050 1.00 95.69 175 TRP A C 1
ATOM 1364 O O . TRP A 1 175 ? 13.596 9.411 -9.147 1.00 95.69 175 TRP A O 1
ATOM 1374 N N . ILE A 1 176 ? 13.841 8.211 -7.269 1.00 96.25 176 ILE A N 1
ATOM 1375 C CA . ILE A 1 176 ? 15.115 7.580 -7.658 1.00 96.25 176 ILE A CA 1
ATOM 1376 C C . ILE A 1 176 ? 14.944 6.741 -8.931 1.00 96.25 176 ILE A C 1
ATOM 1378 O O . ILE A 1 176 ? 15.804 6.800 -9.811 1.00 96.25 176 ILE A O 1
ATOM 1382 N N . GLU A 1 177 ? 13.840 6.018 -9.075 1.00 94.19 177 GLU A N 1
ATOM 1383 C CA . GLU A 1 177 ? 13.530 5.202 -10.247 1.00 94.19 177 GLU A CA 1
ATOM 1384 C C . GLU A 1 177 ? 13.398 6.040 -11.506 1.00 94.19 177 GLU A C 1
ATOM 1386 O O . GLU A 1 177 ? 14.037 5.736 -12.517 1.00 94.19 177 GLU A O 1
ATOM 1391 N N . SER A 1 178 ? 12.698 7.173 -11.418 1.00 92.69 178 SER A N 1
ATOM 1392 C CA . SER A 1 178 ? 12.614 8.127 -12.525 1.00 92.69 178 SER A CA 1
ATOM 1393 C C . SER A 1 178 ? 14.005 8.617 -12.970 1.00 92.69 178 SER A C 1
ATOM 1395 O O . SER A 1 178 ? 14.270 8.773 -14.166 1.00 92.69 178 SER A O 1
ATOM 1397 N N . ARG A 1 179 ? 14.950 8.790 -12.027 1.00 95.00 179 ARG A N 1
ATOM 1398 C CA . ARG A 1 179 ? 16.347 9.163 -12.325 1.00 95.00 179 ARG A CA 1
ATOM 1399 C C . ARG A 1 179 ? 17.133 8.014 -12.940 1.00 95.00 179 ARG A C 1
ATOM 1401 O O . ARG A 1 179 ? 17.900 8.250 -13.872 1.00 95.00 179 ARG A O 1
ATOM 1408 N N . ILE A 1 180 ? 16.962 6.798 -12.427 1.00 94.75 180 ILE A N 1
ATOM 1409 C CA . ILE A 1 180 ? 17.593 5.590 -12.965 1.00 94.75 180 ILE A CA 1
ATOM 1410 C C . ILE A 1 180 ? 17.161 5.372 -14.415 1.00 94.75 180 ILE A C 1
ATOM 1412 O O . ILE A 1 180 ? 18.019 5.139 -15.268 1.00 94.75 180 ILE A O 1
ATOM 1416 N N . ALA A 1 181 ? 15.862 5.496 -14.694 1.00 91.94 181 ALA A N 1
ATOM 1417 C CA . ALA A 1 181 ? 15.293 5.359 -16.028 1.00 91.94 181 ALA A CA 1
ATOM 1418 C C . ALA A 1 181 ? 15.810 6.449 -16.979 1.00 91.94 181 ALA A C 1
ATOM 1420 O O . ALA A 1 181 ? 16.291 6.137 -18.067 1.00 91.94 181 ALA A O 1
ATOM 1421 N N . ALA A 1 182 ? 15.796 7.718 -16.554 1.00 92.12 182 ALA A N 1
ATOM 1422 C CA . ALA A 1 182 ? 16.260 8.840 -17.376 1.00 92.12 182 ALA A CA 1
ATOM 1423 C C . ALA A 1 182 ? 17.753 8.762 -17.743 1.00 92.12 182 ALA A C 1
ATOM 1425 O O . ALA A 1 182 ? 18.164 9.270 -18.785 1.00 92.12 182 ALA A O 1
ATOM 1426 N N . LEU A 1 183 ? 18.568 8.152 -16.883 1.00 94.62 183 LEU A N 1
ATOM 1427 C CA . LEU A 1 183 ? 20.012 8.014 -17.071 1.00 94.62 183 LEU A CA 1
ATOM 1428 C C . LEU A 1 183 ? 20.425 6.644 -17.644 1.00 94.62 183 LEU A C 1
ATOM 1430 O O . LEU A 1 183 ? 21.622 6.412 -17.800 1.00 94.62 183 LEU A O 1
ATOM 1434 N N . ASP A 1 184 ? 19.469 5.744 -17.919 1.00 94.94 184 ASP A N 1
ATOM 1435 C CA . ASP A 1 184 ? 19.694 4.334 -18.297 1.00 94.94 184 ASP A CA 1
ATOM 1436 C C . ASP A 1 184 ? 20.763 3.660 -17.412 1.00 94.94 184 ASP A C 1
ATOM 1438 O O . ASP A 1 184 ? 21.694 3.004 -17.892 1.00 94.94 184 ASP A O 1
ATOM 1442 N N . LEU A 1 185 ? 20.677 3.859 -16.087 1.00 94.38 185 LEU A N 1
ATOM 1443 C CA . LEU A 1 185 ? 21.690 3.330 -15.171 1.00 94.38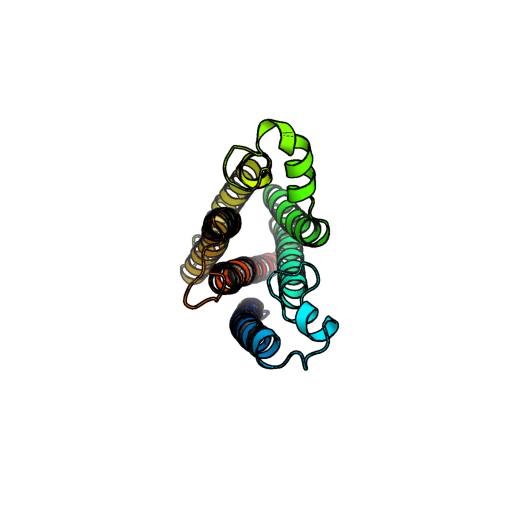 185 LEU A CA 1
ATOM 1444 C C . LEU A 1 185 ? 21.616 1.805 -15.099 1.00 94.38 185 LEU A C 1
ATOM 1446 O O . LEU A 1 185 ? 20.584 1.211 -14.771 1.00 94.38 185 LEU A O 1
ATOM 1450 N N . ARG A 1 186 ? 22.762 1.166 -15.351 1.00 94.25 186 ARG A N 1
ATOM 1451 C CA . ARG A 1 186 ? 22.904 -0.290 -15.394 1.00 94.25 186 ARG A CA 1
ATOM 1452 C C . ARG A 1 186 ? 24.066 -0.766 -14.532 1.00 94.25 186 ARG A C 1
ATOM 1454 O O . ARG A 1 186 ? 25.151 -0.196 -14.570 1.00 94.25 186 ARG A O 1
ATOM 1461 N N . TRP A 1 187 ? 23.867 -1.878 -13.832 1.00 90.19 187 TRP A N 1
ATOM 1462 C CA . TRP A 1 187 ? 24.902 -2.626 -13.121 1.00 90.19 187 TRP A CA 1
ATOM 1463 C C . TRP A 1 187 ? 25.099 -3.980 -13.798 1.00 90.19 187 TRP A C 1
ATOM 1465 O O . TRP A 1 187 ? 24.174 -4.786 -13.848 1.00 90.19 187 TRP A O 1
ATOM 1475 N N . ASN A 1 188 ? 26.294 -4.266 -14.326 1.00 88.81 188 ASN A N 1
ATOM 1476 C CA . ASN A 1 188 ? 26.581 -5.511 -15.065 1.00 88.81 188 ASN A CA 1
ATOM 1477 C C . ASN A 1 188 ? 25.532 -5.818 -16.160 1.00 88.81 188 ASN A C 1
ATOM 1479 O O . ASN A 1 188 ? 25.096 -6.954 -16.341 1.00 88.81 188 ASN A O 1
ATOM 1483 N N . GLY A 1 189 ? 25.070 -4.773 -16.858 1.00 86.56 189 GLY A N 1
ATOM 1484 C CA . GLY A 1 189 ? 24.023 -4.861 -17.879 1.00 86.56 189 GLY A CA 1
ATOM 1485 C C . GLY A 1 189 ? 22.598 -5.044 -17.338 1.00 86.56 189 GLY A C 1
ATOM 1486 O O . GLY A 1 189 ? 21.661 -5.137 -18.130 1.00 86.56 189 GLY A O 1
ATOM 1487 N N . VAL A 1 190 ? 22.389 -5.133 -16.024 1.00 86.56 190 VAL A N 1
ATOM 1488 C CA . VAL A 1 190 ? 21.067 -5.145 -15.371 1.00 86.56 190 VAL A CA 1
ATOM 1489 C C . VAL A 1 190 ? 20.631 -3.708 -15.119 1.00 86.56 190 VAL A C 1
ATOM 1491 O O . VAL A 1 190 ? 21.397 -2.946 -14.542 1.00 86.56 190 VAL A O 1
ATOM 1494 N N . GLY A 1 191 ? 19.437 -3.318 -15.573 1.00 91.00 191 GLY A N 1
ATOM 1495 C CA . GLY A 1 191 ? 18.902 -1.987 -15.274 1.00 91.00 191 GLY A CA 1
ATOM 1496 C C . GLY A 1 191 ? 18.671 -1.863 -13.774 1.00 91.00 191 GLY A C 1
ATOM 1497 O O . GLY A 1 191 ? 18.031 -2.739 -13.197 1.00 91.00 191 GLY A O 1
ATOM 1498 N N . LEU A 1 192 ? 19.197 -0.809 -13.144 1.00 93.12 192 LEU A N 1
ATOM 1499 C CA . LEU A 1 192 ? 19.093 -0.640 -11.690 1.00 93.12 192 LEU A CA 1
ATOM 1500 C C . LEU A 1 192 ? 17.636 -0.568 -11.204 1.00 93.12 192 LEU A C 1
ATOM 1502 O O . LEU A 1 192 ? 17.377 -0.960 -10.073 1.00 93.12 192 LEU A O 1
ATOM 1506 N N . GLY A 1 193 ? 16.696 -0.171 -12.070 1.00 92.06 193 GLY A N 1
ATOM 1507 C CA . GLY A 1 193 ? 15.263 -0.142 -11.759 1.00 92.06 193 GLY A CA 1
ATOM 1508 C C . GLY A 1 193 ? 14.716 -1.519 -11.375 1.00 92.06 193 GLY A C 1
ATOM 1509 O O . GLY A 1 193 ? 13.922 -1.638 -10.457 1.00 92.06 193 GLY A O 1
ATOM 1510 N N . GLN A 1 194 ? 15.249 -2.598 -11.962 1.00 90.81 194 GLN A N 1
ATOM 1511 C CA . GLN A 1 194 ? 14.846 -3.972 -11.615 1.00 90.81 194 GLN A CA 1
ATOM 1512 C C . GLN A 1 194 ? 15.185 -4.355 -10.165 1.00 90.81 194 GLN A C 1
ATOM 1514 O O . GLN A 1 194 ? 14.721 -5.380 -9.674 1.00 90.81 194 GLN A O 1
ATOM 1519 N N . LEU A 1 195 ? 16.042 -3.580 -9.494 1.00 91.44 195 LEU A N 1
ATOM 1520 C CA . LEU A 1 195 ? 16.420 -3.802 -8.100 1.00 91.44 195 LEU A CA 1
ATOM 1521 C C . LEU A 1 195 ? 15.652 -2.899 -7.138 1.00 91.44 195 LEU A C 1
ATOM 1523 O O . LEU A 1 195 ? 15.450 -3.294 -5.993 1.00 91.44 195 LEU A O 1
ATOM 1527 N N . THR A 1 196 ? 15.263 -1.701 -7.571 1.00 95.38 196 THR A N 1
ATOM 1528 C CA . THR A 1 196 ? 14.537 -0.739 -6.734 1.00 95.38 196 THR A CA 1
ATOM 1529 C C . THR A 1 196 ? 13.041 -1.035 -6.713 1.00 95.38 196 THR A C 1
ATOM 1531 O O . THR A 1 196 ? 12.477 -1.036 -5.620 1.00 95.38 196 THR A O 1
ATOM 1534 N N . ILE A 1 197 ? 12.461 -1.444 -7.850 1.00 95.50 197 ILE A N 1
ATOM 1535 C CA . ILE A 1 197 ? 11.014 -1.671 -7.997 1.00 95.50 197 ILE A CA 1
ATOM 1536 C C . ILE A 1 197 ? 10.505 -2.673 -6.955 1.00 95.50 197 ILE A C 1
ATOM 1538 O O . ILE A 1 197 ? 9.582 -2.357 -6.210 1.00 95.50 197 ILE A O 1
ATOM 1542 N N . PRO A 1 198 ? 11.135 -3.853 -6.758 1.00 96.56 198 PRO A N 1
ATOM 1543 C CA . PRO A 1 198 ? 10.650 -4.798 -5.753 1.00 96.56 198 PRO A CA 1
ATOM 1544 C C . PRO A 1 198 ? 10.725 -4.265 -4.322 1.00 96.56 198 PRO A C 1
ATOM 1546 O O . PRO A 1 198 ? 10.000 -4.752 -3.455 1.00 96.56 198 PRO A O 1
ATOM 1549 N N . ILE A 1 199 ? 11.630 -3.321 -4.045 1.00 97.38 199 ILE A N 1
ATOM 1550 C CA . ILE A 1 199 ? 11.773 -2.702 -2.724 1.00 97.38 199 ILE A CA 1
ATOM 1551 C C . ILE A 1 199 ? 10.635 -1.709 -2.512 1.00 97.38 199 ILE A C 1
ATOM 1553 O O . ILE A 1 199 ? 9.974 -1.786 -1.480 1.00 97.38 199 ILE A O 1
ATOM 1557 N N . GLU A 1 200 ? 10.410 -0.820 -3.476 1.00 97.56 200 GLU A N 1
ATOM 1558 C CA . GLU A 1 200 ? 9.324 0.158 -3.469 1.00 97.56 200 GLU A CA 1
ATOM 1559 C C . GLU A 1 200 ? 7.969 -0.527 -3.296 1.00 97.56 200 GLU A C 1
ATOM 1561 O O . GLU A 1 200 ? 7.313 -0.359 -2.269 1.00 97.56 200 GLU A O 1
ATOM 1566 N N . GLU A 1 201 ? 7.645 -1.435 -4.206 1.00 97.25 201 GLU A N 1
ATOM 1567 C CA . GLU A 1 201 ? 6.396 -2.190 -4.234 1.00 97.25 201 GLU A CA 1
ATOM 1568 C C . GLU A 1 201 ? 6.178 -3.024 -2.958 1.00 97.25 201 GLU A C 1
ATOM 1570 O O . GLU A 1 201 ? 5.062 -3.172 -2.452 1.00 97.25 201 GLU A O 1
ATOM 1575 N N . SER A 1 202 ? 7.258 -3.544 -2.360 1.00 97.56 202 SER A N 1
ATOM 1576 C CA . SER A 1 202 ? 7.173 -4.226 -1.061 1.00 97.56 202 SER A CA 1
ATOM 1577 C C . SER A 1 202 ? 6.820 -3.268 0.077 1.00 97.56 202 SER A C 1
ATOM 1579 O O . SER A 1 202 ? 6.104 -3.657 1.002 1.00 97.56 202 SER A O 1
ATOM 1581 N N . LEU A 1 203 ? 7.330 -2.033 0.058 1.00 98.12 203 LEU A N 1
ATOM 1582 C CA . LEU A 1 203 ? 6.990 -1.016 1.054 1.00 98.12 203 LEU A CA 1
ATOM 1583 C C . LEU A 1 203 ? 5.537 -0.563 0.895 1.00 98.12 203 LEU A C 1
ATOM 1585 O O . LEU A 1 203 ? 4.832 -0.441 1.904 1.00 98.12 203 LEU A O 1
ATOM 1589 N N . GLU A 1 204 ? 5.082 -0.386 -0.342 1.00 97.44 204 GLU A N 1
ATOM 1590 C CA . GLU A 1 204 ? 3.692 -0.060 -0.666 1.00 97.44 204 GLU A CA 1
ATOM 1591 C C . GLU A 1 204 ? 2.722 -1.157 -0.246 1.00 97.44 204 GLU A C 1
ATOM 1593 O O . GLU A 1 204 ? 1.624 -0.867 0.217 1.00 97.44 204 GLU A O 1
ATOM 1598 N N . LEU A 1 205 ? 3.154 -2.417 -0.280 1.00 96.94 205 LEU A N 1
ATOM 1599 C CA . LEU A 1 205 ? 2.364 -3.539 0.207 1.00 96.94 205 LEU A CA 1
ATOM 1600 C C . LEU A 1 205 ? 2.369 -3.653 1.745 1.00 96.94 205 LEU A C 1
ATOM 1602 O O . LEU A 1 205 ? 1.338 -3.892 2.390 1.00 96.94 205 LEU A O 1
ATOM 1606 N N . LEU A 1 206 ? 3.540 -3.494 2.368 1.00 98.19 206 LEU A N 1
ATOM 1607 C CA . LEU A 1 206 ? 3.716 -3.626 3.818 1.00 98.19 206 LEU A CA 1
ATOM 1608 C C . LEU A 1 206 ? 3.073 -2.477 4.600 1.00 98.19 206 LEU A C 1
ATOM 1610 O O . LEU A 1 206 ? 2.547 -2.703 5.697 1.00 98.19 206 LEU A O 1
ATOM 1614 N N . GLY A 1 207 ? 3.094 -1.260 4.055 1.00 98.44 207 GLY A N 1
ATOM 1615 C CA . GLY A 1 207 ? 2.526 -0.068 4.680 1.00 98.44 207 GLY A CA 1
ATOM 1616 C C . GLY A 1 207 ? 1.048 -0.242 5.061 1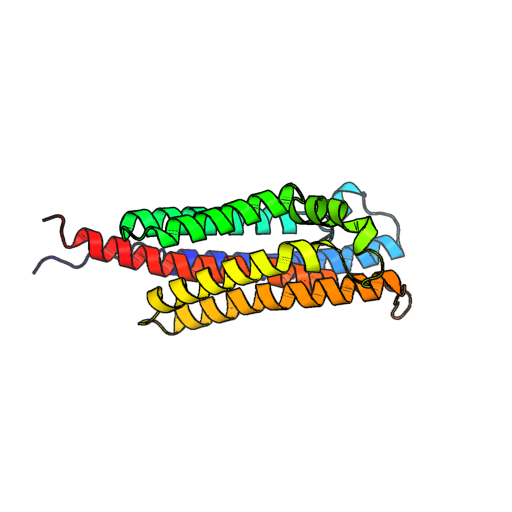.00 98.44 207 GLY A C 1
ATOM 1617 O O . GLY A 1 207 ? 0.719 -0.235 6.255 1.00 98.44 207 GLY A O 1
ATOM 1618 N N . PRO A 1 208 ? 0.143 -0.473 4.095 1.00 98.56 208 PRO A N 1
ATOM 1619 C CA . PRO A 1 208 ? -1.276 -0.718 4.322 1.00 98.56 208 PRO A CA 1
ATOM 1620 C C . PRO A 1 208 ? -1.534 -1.935 5.212 1.00 98.56 208 PRO A C 1
ATOM 1622 O O . PRO A 1 208 ? -2.422 -1.876 6.061 1.00 98.56 208 PRO A O 1
ATOM 1625 N N . ALA A 1 209 ? -0.743 -3.009 5.106 1.00 98.31 209 ALA A N 1
ATOM 1626 C CA . ALA A 1 209 ? -0.881 -4.179 5.977 1.00 98.31 209 ALA A CA 1
ATOM 1627 C C . ALA A 1 209 ? -0.606 -3.850 7.459 1.00 98.31 209 ALA A C 1
ATOM 1629 O O . ALA A 1 209 ? -1.358 -4.262 8.351 1.00 98.31 209 ALA A O 1
ATOM 1630 N N . LEU A 1 210 ? 0.443 -3.068 7.738 1.00 98.44 210 LEU A N 1
ATOM 1631 C CA . LEU A 1 210 ? 0.768 -2.580 9.082 1.00 98.44 210 LEU A CA 1
ATOM 1632 C C . LEU A 1 210 ? -0.330 -1.658 9.628 1.00 98.44 210 LEU A C 1
ATOM 1634 O O . LEU A 1 210 ? -0.740 -1.794 10.788 1.00 98.44 210 LEU A O 1
ATOM 1638 N N . LEU A 1 211 ? -0.843 -0.752 8.792 1.00 98.56 211 LEU A N 1
ATOM 1639 C CA . LEU A 1 211 ? -1.937 0.149 9.153 1.00 98.56 211 LEU A CA 1
ATOM 1640 C C . LEU A 1 211 ? -3.246 -0.608 9.404 1.00 98.56 211 LEU A C 1
ATOM 1642 O O . LEU A 1 211 ? -3.929 -0.337 10.392 1.00 98.56 211 LEU A O 1
ATOM 1646 N N . LEU A 1 212 ? -3.572 -1.606 8.586 1.00 98.19 212 LEU A N 1
ATOM 1647 C CA . LEU A 1 212 ? -4.749 -2.455 8.766 1.00 98.19 212 LEU A CA 1
ATOM 1648 C C . LEU A 1 212 ? -4.664 -3.247 10.073 1.00 98.19 212 LEU A C 1
ATOM 1650 O O . LEU A 1 212 ? -5.630 -3.284 10.836 1.00 98.19 212 LEU A O 1
ATOM 1654 N N . SER A 1 213 ? -3.491 -3.804 10.386 1.00 97.00 213 SER A N 1
ATOM 1655 C CA . SER A 1 213 ? -3.226 -4.466 11.668 1.00 97.00 213 SER A CA 1
ATOM 1656 C C . SER A 1 213 ? -3.435 -3.523 12.863 1.00 97.00 213 SER A C 1
ATOM 1658 O O . SER A 1 213 ? -3.990 -3.915 13.890 1.00 97.00 213 SER A O 1
ATOM 1660 N N . CYS A 1 214 ? -3.045 -2.253 12.720 1.00 96.81 214 CYS A N 1
ATOM 1661 C CA . CYS A 1 214 ? -3.286 -1.210 13.715 1.00 96.81 214 CYS A CA 1
ATOM 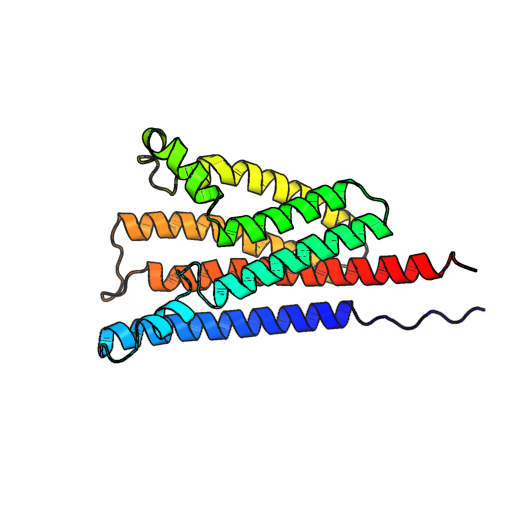1662 C C . CYS A 1 214 ? -4.787 -0.897 13.888 1.00 96.81 214 CYS A C 1
ATOM 1664 O O . CYS A 1 214 ? -5.297 -0.859 15.013 1.00 96.81 214 CYS A O 1
ATOM 1666 N N . VAL A 1 215 ? -5.520 -0.726 12.783 1.00 96.94 215 VAL A N 1
ATOM 1667 C CA . VAL A 1 215 ? -6.963 -0.429 12.790 1.00 96.94 215 VAL A CA 1
ATOM 1668 C C . VAL A 1 215 ? -7.781 -1.598 13.341 1.00 96.94 215 VAL A C 1
ATOM 1670 O O . VAL A 1 215 ? -8.726 -1.364 14.099 1.00 96.94 215 VAL A O 1
ATOM 1673 N N . ALA A 1 216 ? -7.396 -2.842 13.045 1.00 96.38 216 ALA A N 1
ATOM 1674 C CA . ALA A 1 216 ? -8.038 -4.044 13.579 1.00 96.38 216 ALA A CA 1
ATOM 1675 C C . ALA A 1 216 ? -8.052 -4.054 15.120 1.00 96.38 216 ALA A C 1
ATOM 1677 O O . ALA A 1 216 ? -9.098 -4.297 15.730 1.00 96.38 216 ALA A O 1
ATOM 1678 N N . GLY A 1 217 ? -6.942 -3.670 15.758 1.00 94.19 217 GLY A N 1
ATOM 1679 C CA . GLY A 1 217 ? -6.895 -3.538 17.216 1.00 94.19 217 GLY A CA 1
ATOM 1680 C C . GLY A 1 217 ? -7.700 -2.366 17.772 1.00 94.19 217 GLY A C 1
ATOM 1681 O O . GLY A 1 217 ? -8.237 -2.432 18.883 1.00 94.19 217 GLY A O 1
ATOM 1682 N N . GLY A 1 218 ? -7.858 -1.297 16.988 1.00 93.69 218 GLY A N 1
ATOM 1683 C CA . GLY A 1 218 ? -8.790 -0.210 17.293 1.00 93.69 218 GLY A CA 1
ATOM 1684 C C . GLY A 1 218 ? -10.257 -0.662 17.266 1.00 93.69 218 GLY A C 1
ATOM 1685 O O . GLY A 1 218 ? -11.026 -0.319 18.172 1.00 93.69 218 GLY A O 1
ATOM 1686 N N . LEU A 1 219 ? -10.631 -1.464 16.263 1.00 95.19 219 LEU A N 1
ATOM 1687 C CA . LEU A 1 219 ? -11.969 -2.045 16.105 1.00 95.19 219 LEU A CA 1
ATOM 1688 C C . LEU A 1 219 ? -12.325 -2.980 17.261 1.00 95.19 219 LEU A C 1
ATOM 1690 O O . LEU A 1 219 ? -13.399 -2.832 17.846 1.00 95.19 219 LEU A O 1
ATOM 1694 N N . GLU A 1 220 ? -11.416 -3.878 17.649 1.00 94.00 220 GLU A N 1
ATOM 1695 C CA . GLU A 1 220 ? -11.641 -4.800 18.769 1.00 94.00 220 GLU A CA 1
ATOM 1696 C C . GLU A 1 220 ? -12.017 -4.051 20.050 1.00 94.00 220 GLU A C 1
ATOM 1698 O O . GLU A 1 220 ? -12.995 -4.385 20.724 1.00 94.00 220 GLU A O 1
ATOM 1703 N N . ARG A 1 221 ? -11.301 -2.965 20.357 1.00 91.81 221 ARG A N 1
ATOM 1704 C CA . ARG A 1 221 ? -11.599 -2.151 21.542 1.00 91.81 221 ARG A CA 1
ATOM 1705 C C . ARG A 1 221 ? -12.906 -1.394 21.433 1.00 91.81 221 ARG A C 1
ATOM 1707 O O . ARG A 1 221 ? -13.597 -1.249 22.442 1.00 91.81 221 ARG A O 1
ATOM 1714 N N . ALA A 1 222 ? -13.227 -0.866 20.256 1.00 92.31 222 ALA A N 1
ATOM 1715 C CA . ALA A 1 222 ? -14.487 -0.163 20.049 1.00 92.31 222 ALA A CA 1
ATOM 1716 C C . ALA A 1 222 ? -15.676 -1.104 20.305 1.00 92.31 222 ALA A C 1
ATOM 1718 O O . ALA A 1 222 ? -16.591 -0.745 21.047 1.00 92.31 222 ALA A O 1
ATOM 1719 N N . LEU A 1 223 ? -15.605 -2.335 19.792 1.00 92.38 223 LEU A N 1
ATOM 1720 C CA . LEU A 1 223 ? -16.628 -3.364 19.986 1.00 92.38 223 LEU A CA 1
ATOM 1721 C C . LEU A 1 223 ? -16.739 -3.800 21.458 1.00 92.38 223 LEU A C 1
ATOM 1723 O O . LEU A 1 223 ? -17.839 -3.821 22.008 1.00 92.38 223 LEU A O 1
ATOM 1727 N N . GLN A 1 224 ? -15.611 -4.033 22.138 1.00 90.44 224 GLN A N 1
ATOM 1728 C CA . GLN A 1 224 ? -15.591 -4.387 23.568 1.00 90.44 224 GLN A CA 1
ATOM 1729 C C . GLN A 1 224 ? -16.117 -3.276 24.495 1.00 90.44 224 GLN A C 1
ATOM 1731 O O . GLN A 1 224 ? -16.558 -3.555 25.613 1.00 90.44 224 GLN A O 1
ATOM 1736 N N . ARG A 1 225 ? -16.027 -2.002 24.086 1.00 89.19 225 ARG A N 1
ATOM 1737 C CA . ARG A 1 225 ? -16.618 -0.879 24.835 1.00 89.19 225 ARG A CA 1
ATOM 1738 C C . ARG A 1 225 ? -18.116 -0.772 24.581 1.00 89.19 225 ARG A C 1
ATOM 1740 O O . ARG A 1 225 ? -18.855 -0.554 25.535 1.00 89.19 225 ARG A O 1
ATOM 1747 N N . GLY A 1 226 ? -18.556 -0.950 23.334 1.00 85.12 226 GLY A N 1
ATOM 1748 C CA . GLY A 1 226 ? -19.972 -0.903 22.961 1.00 85.12 226 GLY A CA 1
ATOM 1749 C C . GLY A 1 226 ? -20.821 -1.920 23.725 1.00 85.12 226 GLY A C 1
ATOM 1750 O O . GLY A 1 226 ? -21.881 -1.566 24.231 1.00 85.12 226 GLY A O 1
ATOM 1751 N N . SER A 1 227 ? -20.306 -3.137 23.924 1.00 75.19 227 SER A N 1
ATOM 1752 C CA . SER A 1 227 ? -21.007 -4.205 24.652 1.00 75.19 227 SER A CA 1
ATOM 1753 C C . SER A 1 227 ? -21.246 -3.921 26.142 1.00 75.19 227 SER A C 1
ATOM 1755 O O . SER A 1 227 ? -22.000 -4.645 26.781 1.00 75.19 227 SER A O 1
ATOM 1757 N N . ARG A 1 228 ? -20.592 -2.909 26.733 1.00 72.31 228 ARG A N 1
ATOM 1758 C CA . ARG A 1 228 ? -20.761 -2.566 28.159 1.00 72.31 228 ARG A CA 1
ATOM 1759 C C . ARG A 1 228 ? -21.975 -1.681 28.442 1.00 72.31 228 ARG A C 1
ATOM 1761 O O . ARG A 1 228 ? -22.334 -1.546 29.603 1.00 72.31 228 ARG A O 1
ATOM 1768 N N . PHE A 1 229 ? -22.573 -1.077 27.417 1.00 63.78 229 PHE A N 1
ATOM 1769 C CA . PHE A 1 229 ? -23.661 -0.100 27.563 1.00 63.78 229 PHE A CA 1
ATOM 1770 C C . PHE A 1 229 ? -25.010 -0.605 27.031 1.00 63.78 229 PHE A C 1
ATOM 1772 O O . PHE A 1 229 ? -25.955 0.168 26.934 1.00 63.78 229 PHE A O 1
ATOM 1779 N N . SER A 1 230 ? -25.095 -1.879 26.643 1.00 60.59 230 SER A N 1
ATOM 1780 C CA . SER A 1 230 ? -26.296 -2.495 26.057 1.00 60.59 230 SER A CA 1
ATOM 1781 C C . SER A 1 230 ? -27.118 -3.317 27.062 1.00 60.59 230 SER A C 1
ATOM 1783 O O . SER A 1 230 ? -27.881 -4.178 26.633 1.00 60.59 230 SER A O 1
ATOM 1785 N N . VAL A 1 231 ? -26.933 -3.093 28.370 1.00 51.28 231 VAL A N 1
ATOM 1786 C CA . VAL A 1 231 ? -27.645 -3.783 29.464 1.00 51.28 231 VAL A CA 1
ATOM 1787 C C . VAL A 1 231 ? -28.469 -2.778 30.248 1.00 51.28 231 VAL A C 1
ATOM 1789 O O . VAL A 1 231 ? -27.901 -1.706 30.559 1.00 51.28 231 VAL A O 1
#